Protein AF-A0A8S3GE05-F1 (afdb_monomer)

Secondary structure (DSSP, 8-state):
---TT----SHHHHHHHHHHHHHHHHH-TTTHHHHHHHHTTS---S--SSHHHHHHHHHHHHHHHHHTT-SS-HHHHHHHHHHHHHHHHHHHHHH-GGGHHHHHHHHH-TTS-GGGGTHHHHHHHHHHHTHHHHHHHTTTPPP--HHHHHHHHHH--TTTHHHHHHHHHHHHHHHHHHHTT--

Radius of gyration: 18.66 Å; Cα contacts (8 Å, |Δi|>4): 120; chains: 1; bounding box: 53×42×49 Å

Sequence (183 aa):
RDLDSYEVNNLEKLRSFISLARCLTTLLPFNALDVLKDVCRVDFDATFDSCSSIHLFITQLQERIKREKSALDETIIHRALVKLELDFLKDWLADNIDSYGEILTLINDSKNDLWFYSAKIFTVIDNTIDLTATLKENHGNLPSTDEYNKLNRSLDVPQTSTMKIEQLMVNRLHMHFLMSVQE

Structure (mmCIF, N/CA/C/O backbone):
data_AF-A0A8S3GE05-F1
#
_entry.id   AF-A0A8S3GE05-F1
#
loop_
_atom_site.group_PDB
_atom_site.id
_atom_site.type_symbol
_atom_site.label_atom_id
_atom_site.label_alt_id
_atom_site.label_comp_id
_atom_site.label_asym_id
_atom_site.label_entity_id
_atom_site.label_seq_id
_atom_site.pdbx_PDB_ins_code
_atom_site.Cartn_x
_atom_site.Cartn_y
_atom_site.Cartn_z
_atom_site.occupancy
_atom_site.B_iso_or_equiv
_atom_site.auth_seq_id
_atom_site.auth_comp_id
_atom_site.auth_asym_id
_atom_site.auth_atom_id
_atom_site.pdbx_PDB_model_num
ATOM 1 N N . ARG A 1 1 ? -17.011 -19.372 16.702 1.00 41.06 1 ARG A N 1
ATOM 2 C CA . ARG A 1 1 ? -17.499 -18.665 15.489 1.00 41.06 1 ARG A CA 1
ATOM 3 C C . ARG A 1 1 ? -16.248 -18.239 14.772 1.00 41.06 1 ARG A C 1
ATOM 5 O O . ARG A 1 1 ? -15.580 -17.310 15.229 1.00 41.06 1 ARG A O 1
ATOM 12 N N . ASP A 1 2 ? -15.921 -19.048 13.783 1.00 39.09 2 ASP A N 1
ATOM 13 C CA . ASP A 1 2 ? -14.562 -19.456 13.465 1.00 39.09 2 ASP A CA 1
ATOM 14 C C . ASP A 1 2 ? -14.059 -18.711 12.224 1.00 39.09 2 ASP A C 1
ATOM 16 O O . ASP A 1 2 ? -14.849 -18.117 11.492 1.00 39.09 2 ASP A O 1
ATOM 20 N N . LEU A 1 3 ? -12.736 -18.655 12.061 1.00 46.09 3 LEU A N 1
ATOM 21 C CA . LEU A 1 3 ? -12.012 -17.937 10.998 1.00 46.09 3 LEU A CA 1
ATOM 22 C C . LEU A 1 3 ? -12.078 -18.682 9.645 1.00 46.09 3 LEU A C 1
ATOM 24 O O . LEU A 1 3 ? -11.152 -18.589 8.844 1.00 46.09 3 LEU A O 1
ATOM 28 N N . ASP A 1 4 ? -13.154 -19.431 9.396 1.00 42.69 4 ASP A N 1
ATOM 29 C CA . ASP A 1 4 ? -13.253 -20.459 8.347 1.00 42.69 4 ASP A CA 1
ATOM 30 C C . ASP A 1 4 ? -13.230 -19.911 6.904 1.00 42.69 4 ASP A C 1
ATOM 32 O O . ASP A 1 4 ? -13.285 -20.688 5.956 1.00 42.69 4 ASP A O 1
ATOM 36 N N . SER A 1 5 ? -13.143 -18.590 6.713 1.00 49.94 5 SER A N 1
ATOM 37 C CA . SER A 1 5 ? -13.186 -17.921 5.406 1.00 49.94 5 SER A CA 1
ATOM 38 C C . SER A 1 5 ? -11.851 -17.341 4.921 1.00 49.94 5 SER A C 1
ATOM 40 O O . SER A 1 5 ? -11.831 -16.709 3.871 1.00 49.94 5 SER A O 1
ATOM 42 N N . TYR A 1 6 ? -10.733 -17.517 5.640 1.00 51.09 6 TYR A N 1
ATOM 43 C CA . TYR A 1 6 ? -9.453 -16.916 5.234 1.00 51.09 6 TYR A CA 1
ATOM 44 C C . TYR A 1 6 ? -8.565 -17.886 4.437 1.00 51.09 6 TYR A C 1
ATOM 46 O O . TYR A 1 6 ? -7.758 -18.622 5.011 1.00 51.09 6 TYR A O 1
ATOM 54 N N . GLU A 1 7 ? -8.678 -17.885 3.106 1.00 54.38 7 GLU A N 1
ATOM 55 C CA . GLU A 1 7 ? -7.810 -18.691 2.239 1.00 54.38 7 GLU A CA 1
ATOM 56 C C . GLU A 1 7 ? -6.454 -17.992 2.011 1.00 54.38 7 GLU A C 1
ATOM 58 O O . GLU A 1 7 ? -6.277 -17.153 1.126 1.00 54.38 7 GLU A O 1
ATOM 63 N N . VAL A 1 8 ? -5.459 -18.342 2.834 1.00 61.22 8 VAL A N 1
ATOM 64 C CA . VAL A 1 8 ? -4.056 -17.959 2.613 1.00 61.22 8 VAL A CA 1
ATOM 65 C C . VAL A 1 8 ? -3.497 -18.778 1.447 1.00 61.22 8 VAL A C 1
ATOM 67 O O . VAL A 1 8 ? -2.909 -19.840 1.654 1.00 61.22 8 VAL A O 1
ATOM 70 N N . ASN A 1 9 ? -3.667 -18.305 0.216 1.00 66.12 9 ASN A N 1
ATOM 71 C CA . ASN A 1 9 ? -3.184 -19.034 -0.961 1.00 66.12 9 ASN A CA 1
ATOM 72 C C . ASN A 1 9 ? -1.760 -18.650 -1.413 1.00 66.12 9 ASN A C 1
ATOM 74 O O . ASN A 1 9 ? -1.207 -19.318 -2.285 1.00 66.12 9 ASN A O 1
ATOM 78 N N . ASN A 1 10 ? -1.128 -17.639 -0.794 1.00 67.56 10 ASN A N 1
ATOM 79 C CA . ASN A 1 10 ? 0.296 -17.328 -0.977 1.00 67.56 10 ASN A CA 1
ATOM 80 C C . ASN A 1 10 ? 0.932 -16.647 0.268 1.00 67.56 10 ASN A C 1
ATOM 82 O O . ASN A 1 10 ? 0.241 -16.240 1.207 1.00 67.56 10 ASN A O 1
ATOM 86 N N . LEU A 1 11 ? 2.269 -16.537 0.286 1.00 75.12 11 LEU A N 1
ATOM 87 C CA . LEU A 1 11 ? 3.031 -15.958 1.408 1.00 75.12 11 LEU A CA 1
ATOM 88 C C . LEU A 1 11 ? 2.873 -14.436 1.556 1.00 75.12 11 LEU A C 1
ATOM 90 O O . LEU A 1 11 ? 3.005 -13.922 2.668 1.00 75.12 11 LEU A O 1
ATOM 94 N N . GLU A 1 12 ? 2.610 -13.711 0.473 1.00 71.19 12 GLU A N 1
ATOM 95 C CA . GLU A 1 12 ? 2.454 -12.252 0.511 1.00 71.19 12 GLU A CA 1
ATOM 96 C C . GLU A 1 12 ? 1.100 -11.859 1.121 1.00 71.19 12 GLU A C 1
ATOM 98 O O . GLU A 1 12 ? 1.064 -11.022 2.025 1.00 71.19 12 GLU A O 1
ATOM 103 N N . LYS A 1 13 ? 0.033 -12.600 0.807 1.00 72.75 13 LYS A N 1
ATOM 104 C CA . LYS A 1 13 ? -1.274 -12.510 1.471 1.00 72.75 13 LYS A CA 1
ATOM 105 C C . LYS A 1 13 ? -1.213 -12.880 2.944 1.00 72.75 13 LYS A C 1
ATOM 107 O O . LYS A 1 13 ? -1.794 -12.201 3.788 1.00 72.75 13 LYS A O 1
ATOM 112 N N . LEU A 1 14 ? -0.455 -13.924 3.299 1.00 79.31 14 LEU A N 1
ATOM 113 C CA . LEU A 1 14 ? -0.209 -14.241 4.710 1.00 79.31 14 LEU A CA 1
ATOM 114 C C . LEU A 1 14 ? 0.441 -13.057 5.430 1.00 79.31 14 LEU A C 1
ATOM 116 O O . LEU A 1 14 ? 0.105 -12.733 6.570 1.00 79.31 14 LEU A O 1
ATOM 120 N N . ARG A 1 15 ? 1.397 -12.407 4.769 1.00 82.31 15 ARG A N 1
ATOM 121 C CA . ARG A 1 15 ? 2.115 -11.272 5.330 1.00 82.31 15 ARG A CA 1
ATOM 122 C C . ARG A 1 15 ? 1.201 -10.056 5.486 1.00 82.31 15 ARG A C 1
ATOM 124 O O . ARG A 1 15 ? 1.238 -9.439 6.552 1.00 82.31 15 ARG A O 1
ATOM 131 N N . SER A 1 16 ? 0.393 -9.719 4.481 1.00 80.81 16 SER A N 1
ATOM 132 C CA . SER A 1 16 ? -0.552 -8.597 4.547 1.00 80.81 16 SER A CA 1
ATOM 133 C C . SER A 1 16 ? -1.628 -8.835 5.620 1.00 80.81 16 SER A C 1
ATOM 135 O O . SER A 1 16 ? -1.911 -7.936 6.418 1.00 80.81 16 SER A O 1
ATOM 137 N N . PHE A 1 17 ? -2.094 -10.079 5.787 1.00 84.44 17 PHE A N 1
ATOM 138 C CA . PHE A 1 17 ? -2.947 -10.483 6.910 1.00 84.44 17 PHE A CA 1
ATOM 139 C C . PHE A 1 17 ? -2.303 -10.268 8.279 1.00 84.44 17 PHE A C 1
ATOM 141 O O . PHE A 1 17 ? -2.901 -9.684 9.185 1.00 84.44 17 PHE A O 1
ATOM 148 N N . ILE A 1 18 ? -1.065 -10.741 8.452 1.00 87.56 18 ILE A N 1
ATOM 149 C CA . ILE A 1 18 ? -0.331 -10.579 9.709 1.00 87.56 18 ILE A CA 1
ATOM 150 C C . ILE A 1 18 ? -0.131 -9.088 10.004 1.00 87.56 18 ILE A C 1
ATOM 152 O O . ILE A 1 18 ? -0.263 -8.676 11.158 1.00 87.56 18 ILE A O 1
ATOM 156 N N . SER A 1 19 ? 0.145 -8.267 8.986 1.00 89.62 19 SER A N 1
ATOM 157 C CA . SER A 1 19 ? 0.211 -6.809 9.129 1.00 89.62 19 SER A CA 1
ATOM 158 C C . SER A 1 19 ? -1.121 -6.222 9.611 1.00 89.62 19 SER A C 1
ATOM 160 O O . SER A 1 19 ? -1.105 -5.417 10.543 1.00 89.62 19 SER A O 1
ATOM 162 N N . LEU A 1 20 ? -2.266 -6.663 9.075 1.00 90.56 20 LEU A N 1
ATOM 163 C CA . LEU A 1 20 ? -3.597 -6.250 9.544 1.00 90.56 20 LEU A CA 1
ATOM 164 C C . LEU A 1 20 ? -3.830 -6.640 11.008 1.00 90.56 20 LEU A C 1
ATOM 166 O O . LEU A 1 20 ? -4.184 -5.790 11.825 1.00 90.56 20 LEU A O 1
ATOM 170 N N . ALA A 1 21 ? -3.581 -7.900 11.368 1.00 89.94 21 ALA A N 1
ATOM 171 C CA . ALA A 1 21 ? -3.750 -8.378 12.738 1.00 89.94 21 ALA A CA 1
ATOM 172 C C . ALA A 1 21 ? -2.851 -7.611 13.724 1.00 89.94 21 ALA A C 1
ATOM 174 O O . ALA A 1 21 ? -3.298 -7.199 14.796 1.00 89.94 21 ALA A O 1
ATOM 175 N N . ARG A 1 22 ? -1.590 -7.351 13.356 1.00 90.75 22 ARG A N 1
ATOM 176 C CA . ARG A 1 22 ? -0.663 -6.531 14.156 1.00 90.75 22 ARG A CA 1
ATOM 177 C C . ARG A 1 22 ? -1.119 -5.080 14.263 1.00 90.75 22 ARG A C 1
ATOM 179 O O . ARG A 1 22 ? -0.989 -4.486 15.330 1.00 90.75 22 ARG A O 1
ATOM 186 N N . CYS A 1 23 ? -1.657 -4.512 13.188 1.00 91.88 23 CYS A N 1
ATOM 187 C CA . CYS A 1 23 ? -2.212 -3.165 13.196 1.00 91.88 23 CYS A CA 1
ATOM 188 C C . CYS A 1 23 ? -3.384 -3.081 14.183 1.00 91.88 23 CYS A C 1
ATOM 190 O O . CYS A 1 23 ? -3.347 -2.288 15.119 1.00 91.88 23 CYS A O 1
ATOM 192 N N . LEU A 1 24 ? -4.361 -3.980 14.066 1.00 91.25 24 LEU A N 1
ATOM 193 C CA . LEU A 1 24 ? -5.536 -4.010 14.935 1.00 91.25 24 LEU A CA 1
ATOM 194 C C . LEU A 1 24 ? -5.189 -4.258 16.403 1.00 91.25 24 LEU A C 1
ATOM 196 O O . LEU A 1 24 ? -5.661 -3.533 17.270 1.00 91.25 24 LEU A O 1
ATOM 200 N N . THR A 1 25 ? -4.329 -5.233 16.696 1.00 90.81 25 THR A N 1
ATOM 201 C CA . THR A 1 25 ? -3.867 -5.501 18.072 1.00 90.81 25 THR A CA 1
ATOM 202 C C . THR A 1 25 ? -3.127 -4.317 18.687 1.00 90.81 25 THR A C 1
ATOM 204 O O . THR A 1 25 ? -3.230 -4.098 19.890 1.00 90.81 25 THR A O 1
ATOM 207 N N . THR A 1 26 ? -2.429 -3.523 17.871 1.00 89.94 26 THR A N 1
ATOM 208 C CA . THR A 1 26 ? -1.770 -2.294 18.327 1.00 89.94 26 THR A CA 1
ATOM 209 C C . THR A 1 26 ? -2.784 -1.183 18.580 1.00 89.94 26 THR A C 1
ATOM 211 O O . THR A 1 26 ? -2.733 -0.536 19.621 1.00 89.94 26 THR A O 1
ATOM 214 N N . LEU A 1 27 ? -3.700 -0.952 17.636 1.00 90.62 27 LEU A N 1
ATOM 215 C CA . LEU A 1 27 ? -4.605 0.197 17.663 1.00 90.62 27 LEU A CA 1
ATOM 216 C C . LEU A 1 27 ? -5.823 0.003 18.571 1.00 90.62 27 LEU A C 1
ATOM 218 O O . LEU A 1 27 ? -6.386 0.980 19.061 1.00 90.62 27 LEU A O 1
ATOM 222 N N . LEU A 1 28 ? -6.230 -1.244 18.788 1.00 89.06 28 LEU A N 1
ATOM 223 C CA . LEU A 1 28 ? -7.474 -1.636 19.442 1.00 89.06 28 LEU A CA 1
ATOM 224 C C . LEU A 1 28 ? -7.244 -2.840 20.379 1.00 89.06 28 LEU A C 1
ATOM 226 O O . LEU A 1 28 ? -7.870 -3.883 20.215 1.00 89.06 28 LEU A O 1
ATOM 230 N N . PRO A 1 29 ? -6.351 -2.750 21.380 1.00 84.19 29 PRO A N 1
ATOM 231 C CA . PRO A 1 29 ? -5.884 -3.920 22.136 1.00 84.19 29 PRO A CA 1
ATOM 232 C C . PRO A 1 29 ? -6.993 -4.696 22.868 1.00 84.19 29 PRO A C 1
ATOM 234 O O . PRO A 1 29 ? -6.842 -5.891 23.108 1.00 84.19 29 PRO A O 1
ATOM 237 N N . PHE A 1 30 ? -8.112 -4.047 23.207 1.00 86.50 30 PHE A N 1
ATOM 238 C CA . PHE A 1 30 ? -9.205 -4.656 23.976 1.00 86.50 30 PHE A CA 1
ATOM 239 C C . PHE A 1 30 ? -10.284 -5.333 23.117 1.00 86.50 30 PHE A C 1
ATOM 241 O O . PHE A 1 30 ? -11.009 -6.186 23.617 1.00 86.50 30 PHE A O 1
ATOM 248 N N . ASN A 1 31 ? -10.391 -4.973 21.838 1.00 85.44 31 ASN A N 1
ATOM 249 C CA . ASN A 1 31 ? -11.432 -5.428 20.905 1.00 85.44 31 ASN A CA 1
ATOM 250 C C . ASN A 1 31 ? -10.864 -5.843 19.532 1.00 85.44 31 ASN A C 1
ATOM 252 O O . ASN A 1 31 ? -11.624 -6.119 18.606 1.00 85.44 31 ASN A O 1
ATOM 256 N N . ALA A 1 32 ? -9.536 -5.945 19.395 1.00 87.94 32 ALA A N 1
ATOM 257 C CA . ALA A 1 32 ? -8.849 -6.264 18.143 1.00 87.94 32 ALA A CA 1
ATOM 258 C C . ALA A 1 32 ? -9.370 -7.538 17.479 1.00 87.94 32 ALA A C 1
ATOM 260 O O . ALA A 1 32 ? -9.530 -7.565 16.265 1.00 87.94 32 ALA A O 1
ATOM 261 N N . LEU A 1 33 ? -9.636 -8.588 18.262 1.00 86.25 33 LEU A N 1
ATOM 262 C CA . LEU A 1 33 ? -10.115 -9.861 17.728 1.00 86.25 33 LEU A CA 1
ATOM 263 C C . LEU A 1 33 ? -11.532 -9.748 17.154 1.00 86.25 33 LEU A C 1
ATOM 265 O O . LEU A 1 33 ? -11.817 -10.355 16.126 1.00 86.25 33 LEU A O 1
ATOM 269 N N . ASP A 1 34 ? -12.412 -8.991 17.804 1.00 86.69 34 ASP A N 1
ATOM 270 C CA . ASP A 1 34 ? -13.786 -8.809 17.333 1.00 86.69 34 ASP A CA 1
ATOM 271 C C . ASP A 1 34 ? -13.812 -7.929 16.083 1.00 86.69 34 ASP A C 1
ATOM 273 O O . ASP A 1 34 ? -14.456 -8.275 15.094 1.00 86.69 34 ASP A O 1
ATOM 277 N N . VAL A 1 35 ? -13.006 -6.863 16.069 1.00 86.50 35 VAL A N 1
ATOM 278 C CA . VAL A 1 35 ? -12.824 -6.023 14.880 1.00 86.50 35 VAL A CA 1
ATOM 279 C C . VAL A 1 35 ? -12.201 -6.814 13.734 1.00 86.50 35 VAL A C 1
ATOM 281 O O . VAL A 1 35 ? -12.690 -6.711 12.615 1.00 86.50 35 VAL A O 1
ATOM 284 N N . LEU A 1 36 ? -11.188 -7.645 13.995 1.00 86.62 36 LEU A N 1
ATOM 285 C CA . LEU A 1 36 ? -10.577 -8.511 12.984 1.00 86.62 36 LEU A CA 1
ATOM 286 C C . LEU A 1 36 ? -11.604 -9.490 12.409 1.00 86.62 36 LEU A C 1
ATOM 288 O O . LEU A 1 36 ? -11.731 -9.581 11.196 1.00 86.62 36 LEU A O 1
ATOM 292 N N . LYS A 1 37 ? -12.380 -10.178 13.256 1.00 82.81 37 LYS A N 1
ATOM 293 C CA . LYS A 1 37 ? -13.439 -11.093 12.800 1.00 82.81 37 LYS A CA 1
ATOM 294 C C . LYS A 1 37 ? -14.458 -10.390 11.922 1.00 82.81 37 LYS A C 1
ATOM 296 O O . LYS A 1 37 ? -14.886 -10.958 10.930 1.00 82.81 37 LYS A O 1
ATOM 301 N N . ASP A 1 38 ? -14.864 -9.184 12.289 1.00 80.81 38 ASP A N 1
ATOM 302 C CA . ASP A 1 38 ? -15.854 -8.446 11.517 1.00 80.81 38 ASP A CA 1
ATOM 303 C C . ASP A 1 38 ? -15.286 -7.898 10.207 1.00 80.81 38 ASP A C 1
ATOM 305 O O . ASP A 1 38 ? -15.977 -7.925 9.195 1.00 80.81 38 ASP A O 1
ATOM 309 N N . VAL A 1 39 ? -14.032 -7.442 10.210 1.00 79.12 39 VAL A N 1
ATOM 310 C CA . VAL A 1 39 ? -13.306 -7.064 8.991 1.00 79.12 39 VAL A CA 1
ATOM 311 C C . VAL A 1 39 ? -13.159 -8.267 8.055 1.00 79.12 39 VAL A C 1
ATOM 313 O O . VAL A 1 39 ? -13.334 -8.126 6.855 1.00 79.12 39 VAL A O 1
ATOM 316 N N . CYS A 1 40 ? -12.919 -9.461 8.598 1.00 73.69 40 CYS A N 1
ATOM 317 C CA . CYS A 1 40 ? -12.836 -10.700 7.825 1.00 73.69 40 CYS A CA 1
ATOM 318 C C . CYS A 1 40 ? -14.204 -11.302 7.443 1.00 73.69 40 CYS A C 1
ATOM 320 O O . CYS A 1 40 ? -14.241 -12.265 6.683 1.00 73.69 40 CYS A O 1
ATOM 322 N N . ARG A 1 41 ? -15.322 -10.787 7.982 1.00 67.25 41 ARG A N 1
ATOM 323 C CA . ARG A 1 41 ? -16.692 -11.272 7.708 1.00 67.25 41 ARG A CA 1
ATOM 324 C C . ARG A 1 41 ? -17.355 -10.592 6.522 1.00 67.25 41 ARG A C 1
ATOM 326 O O . ARG A 1 41 ? -18.245 -11.189 5.928 1.00 67.25 41 ARG A O 1
ATOM 333 N N . VAL A 1 42 ? -16.997 -9.341 6.253 1.00 54.00 42 VAL A N 1
ATOM 334 C CA . VAL A 1 42 ? -17.519 -8.583 5.116 1.00 54.00 42 VAL A CA 1
ATOM 335 C C . VAL A 1 42 ? -16.499 -8.732 4.008 1.00 54.00 42 VAL A C 1
ATOM 337 O O . VAL A 1 42 ? -15.546 -7.965 3.974 1.00 54.00 42 VAL A O 1
ATOM 340 N N . ASP A 1 43 ? -16.660 -9.767 3.187 1.00 47.03 43 ASP A N 1
ATOM 341 C CA . ASP A 1 43 ? -15.979 -9.882 1.897 1.00 47.03 43 ASP A CA 1
ATOM 342 C C . ASP A 1 43 ? -14.477 -9.563 1.955 1.00 47.03 43 ASP A C 1
ATOM 344 O O . ASP A 1 43 ? -13.942 -8.887 1.078 1.00 47.03 43 ASP A O 1
ATOM 348 N N . PHE A 1 44 ? -13.766 -10.057 2.981 1.00 56.03 44 PHE A N 1
ATOM 349 C CA . PHE A 1 44 ? -12.318 -10.218 2.859 1.00 56.03 44 PHE A CA 1
ATOM 350 C C . PHE A 1 44 ? -12.091 -11.400 1.914 1.00 56.03 44 PHE A C 1
ATOM 352 O O . PHE A 1 44 ? -11.625 -12.466 2.306 1.00 56.03 44 PHE A O 1
ATOM 359 N N . ASP A 1 45 ? -12.479 -11.214 0.658 1.00 49.22 45 ASP A N 1
ATOM 360 C CA . ASP A 1 45 ? -11.778 -11.848 -0.427 1.00 49.22 45 ASP A CA 1
ATOM 361 C C . ASP A 1 45 ? -10.387 -11.229 -0.375 1.00 49.22 45 ASP A C 1
ATOM 363 O O . ASP A 1 45 ? -10.211 -10.011 -0.429 1.00 49.22 45 ASP A O 1
ATOM 367 N N . ALA A 1 46 ? -9.372 -12.065 -0.187 1.00 52.25 46 ALA A N 1
ATOM 368 C CA . ALA A 1 46 ? -7.970 -11.658 -0.166 1.00 52.25 46 ALA A CA 1
ATOM 369 C C . ALA A 1 46 ? -7.489 -11.174 -1.554 1.00 52.25 46 ALA A C 1
ATOM 371 O O . ALA A 1 46 ? -6.340 -11.394 -1.936 1.00 52.25 46 ALA A O 1
ATOM 372 N N . THR A 1 47 ? -8.387 -10.599 -2.346 1.00 60.12 47 THR A N 1
ATOM 373 C CA . THR A 1 47 ? -8.224 -10.116 -3.704 1.00 60.12 47 THR A CA 1
ATOM 374 C C . THR A 1 47 ? -8.862 -8.740 -3.758 1.00 60.12 47 THR A C 1
ATOM 376 O O . THR A 1 47 ? -10.068 -8.581 -3.915 1.00 60.12 47 THR A O 1
ATOM 379 N N . PHE A 1 48 ? -8.026 -7.728 -3.572 1.00 79.06 48 PHE A N 1
ATOM 380 C CA . PHE A 1 48 ? -8.396 -6.369 -3.916 1.00 79.06 48 PHE A CA 1
ATOM 381 C C . PHE A 1 48 ? -8.367 -6.238 -5.439 1.00 79.06 48 PHE A C 1
ATOM 383 O O . PHE A 1 48 ? -7.335 -6.492 -6.056 1.00 79.06 48 PHE A O 1
ATOM 390 N N . ASP A 1 49 ? -9.472 -5.817 -6.047 1.00 80.56 49 ASP A N 1
ATOM 391 C CA . ASP A 1 49 ? -9.554 -5.689 -7.509 1.00 80.56 49 ASP A CA 1
ATOM 392 C C . ASP A 1 49 ? -8.792 -4.464 -8.041 1.00 80.56 49 ASP A C 1
ATOM 394 O O . ASP A 1 49 ? -8.509 -4.363 -9.231 1.00 80.56 49 ASP A O 1
ATOM 398 N N . SER A 1 50 ? -8.475 -3.496 -7.173 1.00 86.19 50 SER A N 1
ATOM 399 C CA . SER A 1 50 ? -7.790 -2.253 -7.554 1.00 86.19 50 SER A CA 1
ATOM 400 C C . SER A 1 50 ? -7.101 -1.553 -6.381 1.00 86.19 50 SER A C 1
ATOM 402 O O . SER A 1 50 ? -7.488 -1.719 -5.219 1.00 86.19 50 SER A O 1
ATOM 404 N N . CYS A 1 51 ? -6.164 -0.650 -6.684 1.00 88.25 51 CYS A N 1
ATOM 405 C CA . CYS A 1 51 ? -5.561 0.255 -5.696 1.00 88.25 51 CYS A CA 1
ATOM 406 C C . CYS A 1 51 ? -6.613 1.062 -4.915 1.00 88.25 51 CYS A C 1
ATOM 408 O O . CYS A 1 51 ? -6.503 1.244 -3.703 1.00 88.25 51 CYS A O 1
ATOM 410 N N . SER A 1 52 ? -7.664 1.525 -5.598 1.00 86.00 52 SER A N 1
ATOM 411 C CA . SER A 1 52 ? -8.747 2.291 -4.977 1.00 86.00 52 SER A CA 1
ATOM 412 C C . SER A 1 52 ? -9.541 1.471 -3.961 1.00 86.00 52 SER A C 1
ATOM 414 O O . SER A 1 52 ? -9.963 2.017 -2.944 1.00 86.00 52 SER A O 1
ATOM 416 N N . SER A 1 53 ? -9.719 0.166 -4.199 1.00 86.69 53 SER A N 1
ATOM 417 C CA . SER A 1 53 ? -10.390 -0.720 -3.239 1.00 86.69 53 SER A CA 1
ATOM 418 C C . SER A 1 53 ? -9.586 -0.886 -1.942 1.00 86.69 53 SER A C 1
ATOM 420 O O . SER A 1 53 ? -10.166 -0.849 -0.858 1.00 86.69 53 SER A O 1
ATOM 422 N N . ILE A 1 54 ? -8.251 -0.937 -2.036 1.00 89.69 54 ILE A N 1
ATOM 423 C CA . ILE A 1 54 ? -7.347 -0.957 -0.875 1.00 89.69 54 ILE A CA 1
ATOM 424 C C . ILE A 1 54 ? -7.467 0.351 -0.089 1.00 89.69 54 ILE A C 1
ATOM 426 O O . ILE A 1 54 ? -7.658 0.336 1.126 1.00 89.69 54 ILE A O 1
ATOM 430 N N . HIS A 1 55 ? -7.408 1.490 -0.780 1.00 89.44 55 HIS A N 1
ATOM 431 C CA . HIS A 1 55 ? -7.519 2.798 -0.138 1.00 89.44 55 HIS A CA 1
ATOM 432 C C . HIS A 1 55 ? -8.868 2.984 0.583 1.00 89.44 55 HIS A C 1
ATOM 434 O O . HIS A 1 55 ? -8.934 3.460 1.723 1.00 89.44 55 HIS A O 1
ATOM 440 N N . LEU A 1 56 ? -9.962 2.549 -0.053 1.00 87.06 56 LEU A N 1
ATOM 441 C CA . LEU A 1 56 ? -11.299 2.574 0.537 1.00 87.06 56 LEU A CA 1
ATOM 442 C C . LEU A 1 56 ? -11.374 1.699 1.793 1.00 87.06 56 LEU A C 1
ATOM 444 O O . LEU A 1 56 ? -11.908 2.138 2.813 1.00 87.06 56 LEU A O 1
ATOM 448 N N . PHE A 1 57 ? -10.808 0.493 1.740 1.00 88.38 57 PHE A N 1
ATOM 449 C CA . PHE A 1 57 ? -10.730 -0.406 2.886 1.00 88.38 57 PHE A CA 1
ATOM 450 C C . PHE A 1 57 ? -10.010 0.244 4.078 1.00 88.38 57 PHE A C 1
ATOM 452 O O . PHE A 1 57 ? -10.521 0.231 5.200 1.00 88.38 57 PHE A O 1
ATOM 459 N N . ILE A 1 58 ? -8.858 0.875 3.841 1.00 91.06 58 ILE A N 1
ATOM 460 C CA . ILE A 1 58 ? -8.084 1.550 4.892 1.00 91.06 58 ILE A CA 1
ATOM 461 C C . ILE A 1 58 ? -8.849 2.742 5.474 1.00 91.06 58 ILE A C 1
ATOM 463 O O . ILE A 1 58 ? -8.877 2.919 6.694 1.00 91.06 58 ILE A O 1
ATOM 467 N N . THR A 1 59 ? -9.540 3.509 4.630 1.00 88.50 59 THR A N 1
ATOM 468 C CA . THR A 1 59 ? -10.398 4.622 5.064 1.00 88.50 59 THR A CA 1
ATOM 469 C C . THR A 1 59 ? -11.532 4.130 5.971 1.00 88.50 59 THR A C 1
ATOM 471 O O . THR A 1 59 ? -11.740 4.660 7.065 1.00 88.50 59 THR A O 1
ATOM 474 N N . GLN A 1 60 ? -12.228 3.060 5.577 1.00 88.12 60 GLN A N 1
ATOM 475 C CA . GLN A 1 60 ? -13.287 2.450 6.389 1.00 88.12 60 GLN A CA 1
ATOM 476 C C . GLN A 1 60 ? -12.744 1.905 7.718 1.00 88.12 60 GLN A C 1
ATOM 478 O O . GLN A 1 60 ? -13.377 2.057 8.770 1.00 88.12 60 GLN A O 1
ATOM 483 N N . LEU A 1 61 ? -11.549 1.309 7.695 1.00 89.44 61 LEU A N 1
ATOM 484 C CA . LEU A 1 61 ? -10.865 0.835 8.892 1.00 89.44 61 LEU A CA 1
ATOM 485 C C . LEU A 1 61 ? -10.535 1.993 9.843 1.00 89.44 61 LEU A C 1
ATOM 487 O O . LEU A 1 61 ? -10.770 1.881 11.049 1.00 89.44 61 LEU A O 1
ATOM 491 N N . GLN A 1 62 ? -10.066 3.126 9.313 1.00 90.00 62 GLN A N 1
ATOM 492 C CA . GLN A 1 62 ? -9.802 4.339 10.088 1.00 90.00 62 GLN A CA 1
ATOM 493 C C . GLN A 1 62 ? -11.061 4.850 10.792 1.00 90.00 62 GLN A C 1
ATOM 495 O O . GLN A 1 62 ? -11.035 5.124 11.994 1.00 90.00 62 GLN A O 1
ATOM 500 N N . GLU A 1 63 ? -12.176 4.965 10.068 1.00 88.06 63 GLU A N 1
ATOM 501 C CA . GLU A 1 63 ? -13.455 5.392 10.642 1.00 88.06 63 GLU A CA 1
ATOM 502 C C . GLU A 1 63 ? -13.937 4.452 11.745 1.00 88.06 63 GLU A C 1
ATOM 504 O O . GLU A 1 63 ? -14.528 4.889 12.737 1.00 88.06 63 GLU A O 1
ATOM 509 N N . ARG A 1 64 ? -13.696 3.150 11.583 1.00 87.00 64 ARG A N 1
ATOM 510 C CA . ARG A 1 64 ? -14.044 2.154 12.591 1.00 87.00 64 ARG A CA 1
ATOM 511 C C . ARG A 1 64 ? -13.181 2.299 13.841 1.00 87.00 64 ARG A C 1
ATOM 513 O O . ARG A 1 64 ? -13.730 2.374 14.933 1.00 87.00 64 ARG A O 1
ATOM 520 N N . ILE A 1 65 ? -11.862 2.428 13.696 1.00 87.88 65 ILE A N 1
ATOM 521 C CA . ILE A 1 65 ? -10.941 2.658 14.823 1.00 87.88 65 ILE A CA 1
ATOM 522 C C . ILE A 1 65 ? -11.321 3.929 15.597 1.00 87.88 65 ILE A C 1
ATOM 524 O O . ILE A 1 65 ? -11.313 3.928 16.830 1.00 87.88 65 ILE A O 1
ATOM 528 N N . LYS A 1 66 ? -11.716 4.995 14.888 1.00 86.25 66 LYS A N 1
ATOM 529 C CA . LYS A 1 66 ? -12.224 6.230 15.505 1.00 86.25 66 LYS A CA 1
ATOM 530 C C . LYS A 1 66 ? -13.512 5.992 16.303 1.00 86.25 66 LYS A C 1
ATOM 532 O O . LYS A 1 66 ? -13.632 6.483 17.423 1.00 86.25 66 LYS A O 1
ATOM 537 N N . ARG A 1 67 ? -14.461 5.213 15.767 1.00 86.06 67 ARG A N 1
ATOM 538 C CA . ARG A 1 67 ? -15.720 4.854 16.456 1.00 86.06 67 ARG A CA 1
ATOM 539 C C . ARG A 1 67 ? -15.497 4.022 17.718 1.00 86.06 67 ARG A C 1
ATOM 541 O O . ARG A 1 67 ? -16.169 4.259 18.718 1.00 86.06 67 ARG A O 1
ATOM 548 N N . GLU A 1 68 ? -14.528 3.114 17.689 1.00 83.50 68 GLU A N 1
ATOM 549 C CA . GLU A 1 68 ? -14.129 2.288 18.837 1.00 83.50 68 GLU A CA 1
ATOM 550 C C . GLU A 1 68 ? -13.363 3.078 19.919 1.00 83.50 68 GLU A C 1
ATOM 552 O O . GLU A 1 68 ? -12.992 2.511 20.944 1.00 83.50 68 GLU A O 1
ATOM 557 N N . LYS A 1 69 ? -13.146 4.392 19.721 1.00 77.88 69 LYS A N 1
ATOM 558 C CA . LYS A 1 69 ? -12.461 5.298 20.659 1.00 77.88 69 LYS A CA 1
ATOM 559 C C . LYS A 1 69 ? -11.101 4.758 21.102 1.00 77.88 69 LYS A C 1
ATOM 561 O O . LYS A 1 69 ? -10.829 4.655 22.299 1.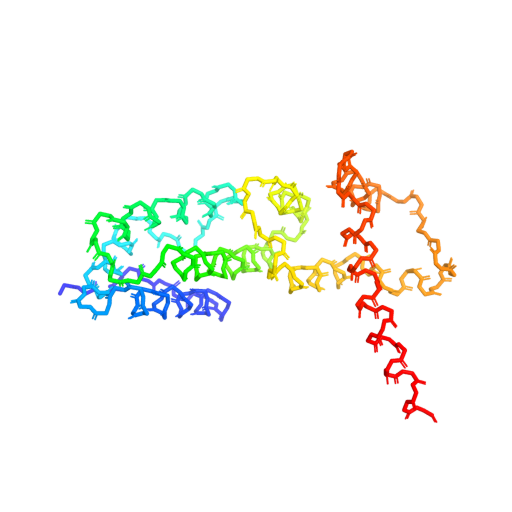00 77.88 69 LYS A O 1
ATOM 566 N N . SER A 1 70 ? -10.249 4.412 20.133 1.00 75.38 70 SER A N 1
ATOM 567 C CA . SER A 1 70 ? -8.856 4.061 20.424 1.00 75.38 70 SER A CA 1
ATOM 568 C C . SER A 1 70 ? -8.226 5.097 21.364 1.00 75.38 70 SER A C 1
ATOM 570 O O . SER A 1 70 ? -8.382 6.300 21.171 1.00 75.38 70 SER A O 1
ATOM 572 N N . ALA A 1 71 ? -7.519 4.622 22.392 1.00 77.31 71 ALA A N 1
ATOM 573 C CA . ALA A 1 71 ? -6.827 5.477 23.357 1.00 77.31 71 ALA A CA 1
ATOM 574 C C . ALA A 1 71 ? -5.523 6.082 22.797 1.00 77.31 71 ALA A C 1
ATOM 576 O O . ALA A 1 71 ? -4.820 6.797 23.510 1.00 77.31 71 ALA A O 1
ATOM 577 N N . LEU A 1 72 ? -5.167 5.746 21.555 1.00 82.19 72 LEU A N 1
ATOM 578 C CA . LEU A 1 72 ? -3.952 6.208 20.901 1.00 82.19 72 LEU A CA 1
ATOM 579 C C . LEU A 1 72 ? -4.153 7.549 20.201 1.00 82.19 72 LEU A C 1
ATOM 581 O O . LEU A 1 72 ? -5.240 7.886 19.741 1.00 82.19 72 LEU A O 1
ATOM 585 N N . ASP A 1 73 ? -3.048 8.276 20.076 1.00 86.69 73 ASP A N 1
ATOM 586 C CA . ASP A 1 73 ? -2.973 9.523 19.324 1.00 86.69 73 ASP A CA 1
ATOM 587 C C . ASP A 1 73 ? -3.331 9.321 17.840 1.00 86.69 73 ASP A C 1
ATOM 589 O O . ASP A 1 73 ? -2.942 8.322 17.220 1.00 86.69 73 ASP A O 1
ATOM 593 N N . GLU A 1 74 ? -4.027 10.297 17.248 1.00 86.25 74 GLU A N 1
ATOM 594 C CA . GLU A 1 74 ? -4.452 10.244 15.843 1.00 86.25 74 GLU A CA 1
ATOM 595 C C . GLU A 1 74 ? -3.272 10.078 14.876 1.00 86.25 74 GLU A C 1
ATOM 597 O O . GLU A 1 74 ? -3.399 9.387 13.866 1.00 86.25 74 GLU A O 1
ATOM 602 N N . THR A 1 75 ? -2.098 10.621 15.207 1.00 86.56 75 THR A N 1
ATOM 603 C CA . THR A 1 75 ? -0.873 10.474 14.408 1.00 86.56 75 THR A CA 1
ATOM 604 C C . THR A 1 75 ? -0.367 9.034 14.414 1.00 86.56 75 THR A C 1
ATOM 606 O O . THR A 1 75 ? 0.138 8.544 13.402 1.00 86.56 75 THR A O 1
ATOM 609 N N . ILE A 1 76 ? -0.482 8.336 15.549 1.00 88.19 76 ILE A N 1
ATOM 610 C CA . ILE A 1 76 ? -0.071 6.929 15.676 1.00 88.19 76 ILE A CA 1
ATOM 611 C C . ILE A 1 76 ? -1.013 6.047 14.858 1.00 88.19 76 ILE A C 1
ATOM 613 O O . ILE A 1 76 ? -0.544 5.187 14.110 1.00 88.19 76 ILE A O 1
ATOM 617 N N . ILE A 1 77 ? -2.321 6.299 14.962 1.00 89.50 77 ILE A N 1
ATOM 618 C CA . ILE A 1 77 ? -3.350 5.614 14.172 1.00 89.50 77 ILE A CA 1
ATOM 619 C C . ILE A 1 77 ? -3.088 5.828 12.678 1.00 89.50 77 ILE A C 1
ATOM 621 O O . ILE A 1 77 ? -2.996 4.856 11.932 1.00 89.50 77 ILE A O 1
ATOM 625 N N . HIS A 1 78 ? -2.891 7.081 12.257 1.00 88.88 78 HIS A N 1
ATOM 626 C CA . HIS A 1 78 ? -2.602 7.440 10.868 1.00 88.88 78 HIS A CA 1
ATOM 627 C C . HIS A 1 78 ? -1.373 6.701 10.332 1.00 88.88 78 HIS A C 1
ATOM 629 O O . HIS A 1 78 ? -1.469 5.969 9.354 1.00 88.88 78 HIS A O 1
ATOM 635 N N . ARG A 1 79 ? -0.228 6.778 11.022 1.00 87.69 79 ARG A N 1
ATOM 636 C CA . ARG A 1 79 ? 1.010 6.100 10.589 1.00 87.69 79 ARG A CA 1
ATOM 637 C C . ARG A 1 79 ? 0.862 4.583 10.489 1.00 87.69 79 ARG A C 1
ATOM 639 O O . ARG A 1 79 ? 1.412 3.974 9.572 1.00 87.69 79 ARG A O 1
ATOM 646 N N . ALA A 1 80 ? 0.156 3.965 11.435 1.00 90.75 80 ALA A N 1
ATOM 647 C CA . ALA A 1 80 ? -0.087 2.526 11.413 1.00 90.75 80 ALA A CA 1
ATOM 648 C C . ALA A 1 80 ? -0.938 2.114 10.203 1.00 90.75 80 ALA A C 1
ATOM 650 O O . ALA A 1 80 ? -0.637 1.105 9.564 1.00 90.75 80 ALA A O 1
ATOM 651 N N . LEU A 1 81 ? -1.948 2.916 9.859 1.00 91.81 81 LEU A N 1
ATOM 652 C CA . LEU A 1 81 ? -2.820 2.679 8.712 1.00 91.81 81 LEU A CA 1
ATOM 653 C C . LEU A 1 81 ? -2.120 2.931 7.375 1.00 91.81 81 LEU A C 1
ATOM 655 O O . LEU A 1 81 ? -2.204 2.073 6.506 1.00 91.81 81 LEU A O 1
ATOM 659 N N . VAL A 1 82 ? -1.336 4.005 7.240 1.00 89.50 82 VAL A N 1
ATOM 660 C CA . VAL A 1 82 ? -0.514 4.259 6.039 1.00 89.50 82 VAL A CA 1
ATOM 661 C C . VAL A 1 82 ? 0.456 3.097 5.793 1.00 89.50 82 VAL A C 1
ATOM 663 O O . VAL A 1 82 ? 0.623 2.627 4.668 1.00 89.50 82 VAL A O 1
ATOM 666 N N . LYS A 1 83 ? 1.092 2.579 6.852 1.00 89.12 83 LYS A N 1
ATOM 667 C CA . LYS A 1 83 ? 1.985 1.419 6.736 1.00 89.12 83 LYS A CA 1
ATOM 668 C C . LYS A 1 83 ? 1.237 0.158 6.292 1.00 89.12 83 LYS A C 1
ATOM 670 O O . LYS A 1 83 ? 1.773 -0.606 5.493 1.00 89.12 83 LYS A O 1
ATOM 675 N N . LEU A 1 84 ? 0.037 -0.061 6.827 1.00 91.50 84 LEU A N 1
ATOM 676 C CA . LEU A 1 84 ? -0.812 -1.189 6.459 1.00 91.50 84 LEU A CA 1
ATOM 677 C C . LEU A 1 84 ? -1.255 -1.097 4.992 1.00 91.50 84 LEU A C 1
ATOM 679 O O . LEU A 1 84 ? -1.149 -2.080 4.266 1.00 91.50 84 LEU A O 1
ATOM 683 N N . GLU A 1 85 ? -1.681 0.087 4.550 1.00 91.69 85 GLU A N 1
ATOM 684 C CA . GLU A 1 85 ? -2.067 0.361 3.164 1.00 91.69 85 GLU A CA 1
ATOM 685 C C . GLU A 1 85 ? -0.942 0.018 2.190 1.00 91.69 85 GLU A C 1
ATOM 687 O O . GLU A 1 85 ? -1.153 -0.679 1.203 1.00 91.69 85 GLU A O 1
ATOM 692 N N . LEU A 1 86 ? 0.285 0.429 2.505 1.00 88.50 86 LEU A N 1
ATOM 693 C CA . LEU A 1 86 ? 1.444 0.160 1.657 1.00 88.50 86 LEU A CA 1
ATOM 694 C C . LEU A 1 86 ? 1.847 -1.316 1.628 1.00 88.50 86 LEU A C 1
ATOM 696 O O . LEU A 1 86 ? 2.350 -1.775 0.605 1.00 88.50 86 LEU A O 1
ATOM 700 N N . ASP A 1 87 ? 1.621 -2.072 2.706 1.00 87.25 87 ASP A N 1
ATOM 701 C CA . ASP A 1 87 ? 1.804 -3.526 2.677 1.00 87.25 87 ASP A CA 1
ATOM 702 C C . ASP A 1 87 ? 0.780 -4.193 1.738 1.00 87.25 87 ASP A C 1
ATOM 704 O O . ASP A 1 87 ? 1.176 -5.063 0.964 1.00 87.25 87 ASP A O 1
ATOM 708 N N . PHE A 1 88 ? -0.484 -3.749 1.739 1.00 88.88 88 PHE A N 1
ATOM 709 C CA . PHE A 1 88 ? -1.508 -4.242 0.806 1.00 88.88 88 PHE A CA 1
ATOM 710 C C . PHE A 1 88 ? -1.244 -3.831 -0.644 1.00 88.88 88 PHE A C 1
ATOM 712 O O . PHE A 1 88 ? -1.357 -4.658 -1.541 1.00 88.88 88 PHE A O 1
ATOM 719 N N . LEU A 1 89 ? -0.837 -2.584 -0.892 1.00 89.00 89 LEU A N 1
ATOM 720 C CA . LEU A 1 89 ? -0.478 -2.123 -2.237 1.00 89.00 89 LEU A CA 1
ATOM 721 C C . LEU A 1 89 ? 0.724 -2.894 -2.792 1.00 89.00 89 LEU A C 1
ATOM 723 O O . LEU A 1 89 ? 0.755 -3.215 -3.975 1.00 89.00 89 LEU A O 1
ATOM 727 N N . LYS A 1 90 ? 1.712 -3.217 -1.946 1.00 85.56 90 LYS A N 1
ATOM 728 C CA . LYS A 1 90 ? 2.880 -4.013 -2.349 1.00 85.56 90 LYS A CA 1
ATOM 729 C C . LYS A 1 90 ? 2.506 -5.461 -2.682 1.00 85.56 90 LYS A C 1
ATOM 731 O O . LYS A 1 90 ? 3.105 -6.028 -3.588 1.00 85.56 90 LYS A O 1
ATOM 736 N N . ASP A 1 91 ? 1.579 -6.048 -1.928 1.00 84.88 91 ASP A N 1
ATOM 737 C CA . ASP A 1 91 ? 1.016 -7.383 -2.182 1.00 84.88 91 ASP A CA 1
ATOM 738 C C . ASP A 1 91 ? 0.254 -7.390 -3.517 1.00 84.88 91 ASP A C 1
ATOM 740 O O . ASP A 1 91 ? 0.608 -8.122 -4.433 1.00 84.88 91 ASP A O 1
ATOM 744 N N . TRP A 1 92 ? -0.678 -6.449 -3.696 1.00 86.69 92 TRP A N 1
ATOM 745 C CA . TRP A 1 92 ? -1.444 -6.289 -4.936 1.00 86.69 92 TRP A CA 1
ATOM 746 C C . TRP A 1 92 ? -0.564 -6.061 -6.170 1.00 86.69 92 TRP A C 1
ATOM 748 O O . TRP A 1 92 ? -0.824 -6.630 -7.230 1.00 86.69 92 TRP A O 1
ATOM 758 N N . LEU A 1 93 ? 0.503 -5.264 -6.037 1.00 86.06 93 LEU A N 1
ATOM 759 C CA . LEU A 1 93 ? 1.440 -4.994 -7.126 1.00 86.06 93 LEU A CA 1
ATOM 760 C C . LEU A 1 93 ? 2.150 -6.257 -7.625 1.00 86.06 93 LEU A C 1
ATOM 762 O O . LEU A 1 93 ? 2.479 -6.326 -8.805 1.00 86.06 93 LEU A O 1
ATOM 766 N N . ALA A 1 94 ? 2.398 -7.238 -6.752 1.00 82.94 94 ALA A N 1
ATOM 767 C CA . ALA A 1 94 ? 3.090 -8.466 -7.134 1.00 82.94 94 ALA A CA 1
ATOM 768 C C . ALA A 1 94 ? 2.309 -9.257 -8.199 1.00 82.94 94 ALA A C 1
ATOM 770 O O . ALA A 1 94 ? 2.924 -9.826 -9.098 1.00 82.94 94 ALA A O 1
ATOM 771 N N . ASP A 1 95 ? 0.976 -9.219 -8.131 1.00 82.88 95 ASP A N 1
ATOM 772 C CA . ASP A 1 95 ? 0.078 -9.885 -9.081 1.00 82.88 95 ASP A CA 1
ATOM 773 C C . ASP A 1 95 ? -0.384 -8.956 -10.227 1.00 82.88 95 ASP A C 1
ATOM 775 O O . ASP A 1 95 ? -0.857 -9.431 -11.257 1.00 82.88 95 ASP A O 1
ATOM 779 N N . ASN A 1 96 ? -0.233 -7.632 -10.079 1.00 86.31 96 ASN A N 1
ATOM 780 C CA . ASN A 1 96 ? -0.734 -6.608 -11.013 1.00 86.31 96 ASN A CA 1
ATOM 781 C C . ASN A 1 96 ? 0.383 -5.674 -11.494 1.00 86.31 96 ASN A C 1
ATOM 783 O O . ASN A 1 96 ? 0.226 -4.449 -11.538 1.00 86.31 96 ASN A O 1
ATOM 787 N N . ILE A 1 97 ? 1.543 -6.247 -11.818 1.00 83.19 97 ILE A N 1
ATOM 788 C CA . ILE A 1 97 ? 2.768 -5.470 -11.999 1.00 83.19 97 ILE A CA 1
ATOM 789 C C . ILE A 1 97 ? 2.665 -4.423 -13.116 1.00 83.19 97 ILE A C 1
ATOM 791 O O . ILE A 1 97 ? 3.132 -3.300 -12.942 1.00 83.19 97 ILE A O 1
ATOM 795 N N . ASP A 1 98 ? 1.950 -4.724 -14.201 1.00 83.56 98 ASP A N 1
ATOM 796 C CA . ASP A 1 98 ? 1.731 -3.816 -15.340 1.00 83.56 98 ASP A CA 1
ATOM 797 C C . ASP A 1 98 ? 0.908 -2.562 -14.970 1.00 83.56 98 ASP A C 1
ATOM 799 O O . ASP A 1 98 ? 0.966 -1.513 -15.636 1.00 83.56 98 ASP A O 1
ATOM 803 N N . SER A 1 99 ? 0.182 -2.639 -13.853 1.00 84.19 99 SER A N 1
ATOM 804 C CA . SER A 1 99 ? -0.662 -1.580 -13.301 1.00 84.19 99 SER A CA 1
ATOM 805 C C . SER A 1 99 ? 0.056 -0.713 -12.262 1.00 84.19 99 SER A C 1
ATOM 807 O O . SER A 1 99 ? -0.584 0.100 -11.595 1.00 84.19 99 SER A O 1
ATOM 809 N N . TYR A 1 100 ? 1.392 -0.780 -12.163 1.00 82.44 100 TYR A N 1
ATOM 810 C CA . TYR A 1 100 ? 2.181 0.049 -11.235 1.00 82.44 100 TYR A CA 1
ATOM 811 C C . TYR A 1 100 ? 1.887 1.559 -11.323 1.00 82.44 100 TYR A C 1
ATOM 813 O O . TYR A 1 100 ? 2.032 2.283 -10.337 1.00 82.44 100 TYR A O 1
ATOM 821 N N . GLY A 1 101 ? 1.449 2.045 -12.491 1.00 78.31 101 GLY A N 1
ATOM 822 C CA . GLY A 1 101 ? 1.051 3.440 -12.696 1.00 78.31 101 GLY A CA 1
ATOM 823 C C . GLY A 1 101 ? -0.103 3.891 -11.793 1.00 78.31 101 GLY A C 1
ATOM 824 O O . GLY A 1 101 ? -0.098 5.035 -11.349 1.00 78.31 101 GLY A O 1
ATOM 825 N N . GLU A 1 102 ? -1.042 3.000 -11.465 1.00 83.31 102 GLU A N 1
ATOM 826 C CA . GLU A 1 102 ? -2.162 3.304 -10.562 1.00 83.31 102 GLU A CA 1
ATOM 827 C C . GLU A 1 102 ? -1.676 3.566 -9.135 1.00 83.31 102 GLU A C 1
ATOM 829 O O . GLU A 1 102 ? -2.103 4.524 -8.488 1.00 83.31 102 GLU A O 1
ATOM 834 N N . ILE A 1 103 ? -0.715 2.764 -8.671 1.00 84.44 103 ILE A N 1
ATOM 835 C CA . ILE A 1 103 ? -0.088 2.944 -7.361 1.00 84.44 103 ILE A CA 1
ATOM 836 C C . ILE A 1 103 ? 0.673 4.265 -7.314 1.00 84.44 103 ILE A C 1
ATOM 838 O O . ILE A 1 103 ? 0.589 4.987 -6.323 1.00 84.44 103 ILE A O 1
ATOM 842 N N . LEU A 1 104 ? 1.394 4.612 -8.384 1.00 79.06 104 LEU A N 1
ATOM 843 C CA . LEU A 1 104 ? 2.098 5.890 -8.464 1.00 79.06 104 LEU A CA 1
ATOM 844 C C . LEU A 1 104 ? 1.130 7.072 -8.390 1.00 79.06 104 LEU A C 1
ATOM 846 O O . LEU A 1 104 ? 1.397 8.020 -7.656 1.00 79.06 104 LEU A O 1
ATOM 850 N N . THR A 1 105 ? -0.007 7.003 -9.088 1.00 80.00 105 THR A N 1
ATOM 851 C CA . THR A 1 105 ? -1.058 8.023 -8.988 1.00 80.00 105 THR A CA 1
ATOM 852 C C . THR A 1 105 ? -1.593 8.136 -7.561 1.00 80.00 105 THR A C 1
ATOM 854 O O . THR A 1 105 ? -1.703 9.247 -7.049 1.00 80.00 105 THR A O 1
ATOM 857 N N . LEU A 1 106 ? -1.861 7.010 -6.893 1.00 82.50 106 LEU A N 1
ATOM 858 C CA . LEU A 1 106 ? -2.360 6.998 -5.515 1.00 82.50 106 LEU A CA 1
ATOM 859 C C . LEU A 1 106 ? -1.3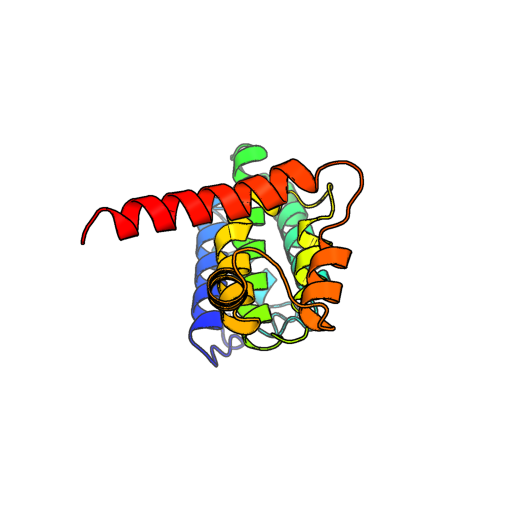38 7.570 -4.517 1.00 82.50 106 LEU A C 1
ATOM 861 O O . LEU A 1 106 ? -1.709 8.344 -3.636 1.00 82.50 106 LEU A O 1
ATOM 865 N N . ILE A 1 107 ? -0.057 7.217 -4.670 1.00 78.75 107 ILE A N 1
ATOM 866 C CA . ILE A 1 107 ? 1.054 7.715 -3.844 1.00 78.75 107 ILE A CA 1
ATOM 867 C C . ILE A 1 107 ? 1.262 9.222 -4.027 1.00 78.75 107 ILE A C 1
ATOM 869 O O . ILE A 1 107 ? 1.659 9.914 -3.086 1.00 78.75 107 ILE A O 1
ATOM 873 N N . ASN A 1 108 ? 1.041 9.724 -5.242 1.00 73.62 108 ASN A N 1
ATOM 874 C CA . ASN A 1 108 ? 1.264 11.125 -5.582 1.00 73.62 108 ASN A CA 1
ATOM 875 C C . ASN A 1 108 ? 0.069 12.028 -5.233 1.00 73.62 108 ASN A C 1
ATOM 877 O O . ASN A 1 108 ? 0.202 13.253 -5.246 1.00 73.62 108 ASN A O 1
ATOM 881 N N . ASP A 1 109 ? -1.082 11.450 -4.883 1.00 75.06 109 ASP A N 1
ATOM 882 C CA . ASP A 1 109 ? -2.198 12.208 -4.329 1.00 75.06 109 ASP A CA 1
ATOM 883 C C . ASP A 1 109 ? -1.793 12.801 -2.969 1.00 75.06 109 ASP A C 1
ATOM 885 O O . ASP A 1 109 ? -1.457 12.096 -2.011 1.00 75.06 109 ASP A O 1
ATOM 889 N N . SER A 1 110 ? -1.828 14.132 -2.883 1.00 66.69 110 SER A N 1
ATOM 890 C CA . SER A 1 110 ? -1.441 14.890 -1.692 1.00 66.69 110 SER A CA 1
ATOM 891 C C . SER A 1 110 ? -2.304 14.585 -0.468 1.00 66.69 110 SER A C 1
ATOM 893 O O . SER A 1 110 ? -1.911 14.930 0.646 1.00 66.69 110 SER A O 1
ATOM 895 N N . LYS A 1 111 ? -3.454 13.931 -0.653 1.00 70.94 111 LYS A N 1
ATOM 896 C CA . LYS A 1 111 ? -4.365 13.546 0.426 1.00 70.94 111 LYS A CA 1
ATOM 897 C C . LYS A 1 111 ? -3.977 12.244 1.129 1.00 70.94 111 LYS A C 1
ATOM 899 O O . LYS A 1 111 ? -4.406 12.049 2.261 1.00 70.94 111 LYS A O 1
ATOM 904 N N . ASN A 1 112 ? -3.171 11.384 0.502 1.00 69.19 112 ASN A N 1
ATOM 905 C CA . ASN A 1 112 ? -3.022 9.995 0.952 1.00 69.19 112 ASN A CA 1
ATOM 906 C C . ASN A 1 112 ? -1.797 9.751 1.852 1.00 69.19 112 ASN A C 1
ATOM 908 O O . ASN A 1 112 ? -1.709 8.709 2.488 1.00 69.19 112 ASN A O 1
ATOM 912 N N . ASP A 1 113 ? -0.851 10.694 1.937 1.00 75.88 113 ASP A N 1
ATOM 913 C CA . ASP A 1 113 ? 0.364 10.620 2.782 1.00 75.88 113 ASP A CA 1
ATOM 914 C C . ASP A 1 113 ? 1.174 9.300 2.661 1.00 75.88 113 ASP A C 1
ATOM 916 O O . ASP A 1 113 ? 1.971 8.925 3.524 1.00 75.88 113 ASP A O 1
ATOM 920 N N . LEU A 1 114 ? 1.011 8.586 1.542 1.00 79.81 114 LEU A N 1
ATOM 921 C CA . LEU A 1 114 ? 1.632 7.280 1.278 1.00 79.81 114 LEU A CA 1
ATOM 922 C C . LEU A 1 114 ? 3.131 7.380 0.980 1.00 79.81 114 LEU A C 1
ATOM 924 O O . LEU A 1 114 ? 3.848 6.377 0.955 1.00 79.81 114 LEU A O 1
ATOM 928 N N . TRP A 1 115 ? 3.636 8.597 0.775 1.00 73.75 115 TRP A N 1
ATOM 929 C CA . TRP A 1 115 ? 5.026 8.834 0.412 1.00 73.75 115 TRP A CA 1
ATOM 930 C C . TRP A 1 115 ? 6.006 8.272 1.453 1.00 73.75 115 TRP A C 1
ATOM 932 O O . TRP A 1 115 ? 7.002 7.648 1.084 1.00 73.75 115 TRP A O 1
ATOM 942 N N . PHE A 1 116 ? 5.699 8.416 2.747 1.00 67.38 116 PHE A N 1
ATOM 943 C CA . PHE A 1 116 ? 6.611 8.087 3.850 1.00 67.38 116 PHE A CA 1
ATOM 944 C C . PHE A 1 116 ? 7.087 6.630 3.889 1.00 67.38 116 PHE A C 1
ATOM 946 O O . PHE A 1 116 ? 8.219 6.387 4.308 1.00 67.38 116 PHE A O 1
ATOM 953 N N . TYR A 1 117 ? 6.276 5.662 3.446 1.00 68.62 117 TYR A N 1
ATOM 954 C CA . TYR A 1 117 ? 6.677 4.245 3.440 1.00 68.62 117 TYR A CA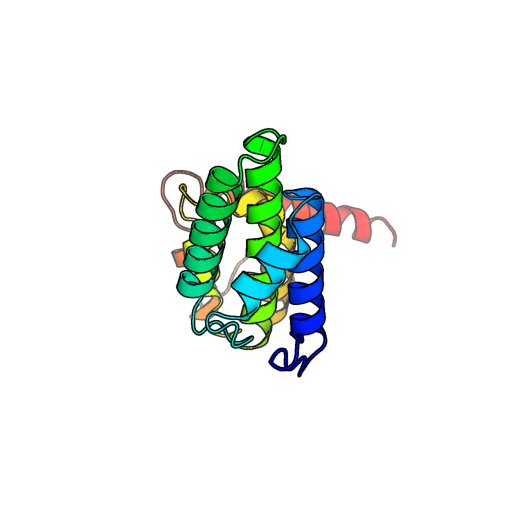 1
ATOM 955 C C . TYR A 1 117 ? 6.695 3.616 2.037 1.00 68.62 117 TYR A C 1
ATOM 957 O O . TYR A 1 117 ? 6.804 2.397 1.898 1.00 68.62 117 TYR A O 1
ATOM 965 N N . SER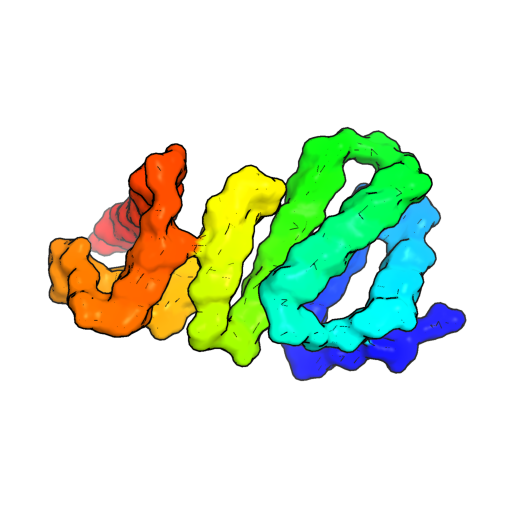 A 1 118 ? 6.643 4.447 0.994 1.00 73.38 118 SER A N 1
ATOM 966 C CA . SER A 1 118 ? 6.586 4.028 -0.413 1.00 73.38 118 SER A CA 1
ATOM 967 C C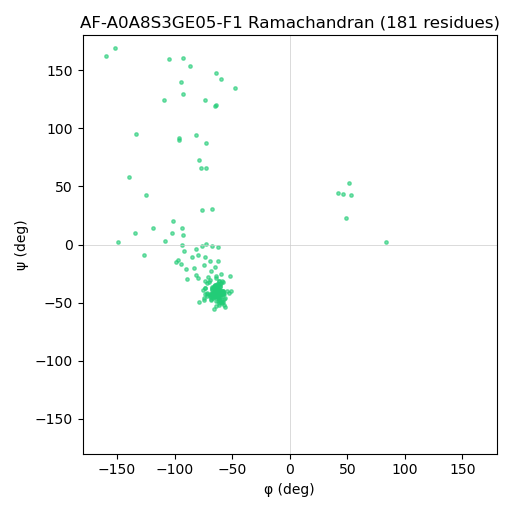 . SER A 1 118 ? 7.872 3.377 -0.944 1.00 73.38 118 SER A C 1
ATOM 969 O O . SER A 1 118 ? 7.842 2.724 -1.985 1.00 73.38 118 SER A O 1
ATOM 971 N N . ALA A 1 119 ? 9.001 3.494 -0.233 1.00 72.69 119 ALA A N 1
ATOM 972 C CA . ALA A 1 119 ? 10.312 3.023 -0.697 1.00 72.69 119 ALA A CA 1
ATOM 973 C C . ALA A 1 119 ? 10.303 1.562 -1.186 1.00 72.69 119 ALA A C 1
ATOM 975 O O . ALA A 1 119 ? 10.899 1.253 -2.212 1.00 72.69 119 ALA A O 1
ATOM 976 N N . LYS A 1 120 ? 9.576 0.672 -0.494 1.00 74.75 120 LYS A N 1
ATOM 977 C CA . LYS A 1 120 ? 9.467 -0.744 -0.882 1.00 74.75 120 LYS A CA 1
ATOM 978 C C . LYS A 1 120 ? 8.706 -0.946 -2.193 1.00 74.75 120 LYS A C 1
ATOM 980 O O . LYS A 1 120 ? 9.076 -1.824 -2.961 1.00 74.75 120 LYS A O 1
ATOM 985 N N . ILE A 1 121 ? 7.673 -0.145 -2.449 1.00 80.62 121 ILE A N 1
ATOM 986 C CA . ILE A 1 121 ? 6.926 -0.172 -3.712 1.00 80.62 121 ILE A CA 1
ATOM 987 C C . ILE A 1 121 ? 7.841 0.275 -4.849 1.00 80.62 121 ILE A C 1
ATOM 989 O O . ILE A 1 121 ? 7.927 -0.399 -5.867 1.00 80.62 121 ILE A O 1
ATOM 993 N N . PHE A 1 122 ? 8.613 1.344 -4.648 1.00 76.62 122 PHE A N 1
ATOM 994 C CA . PHE A 1 122 ? 9.581 1.795 -5.647 1.00 76.62 122 PHE A CA 1
ATOM 995 C C . PHE A 1 122 ? 10.700 0.785 -5.920 1.00 76.62 122 PHE A C 1
ATOM 997 O O . PHE A 1 122 ? 11.225 0.766 -7.032 1.00 76.62 122 PHE A O 1
ATOM 1004 N N . THR A 1 123 ? 11.082 -0.049 -4.948 1.00 76.50 123 THR A N 1
ATOM 1005 C CA . THR A 1 123 ? 11.979 -1.194 -5.183 1.00 76.50 123 THR A CA 1
ATOM 1006 C C . THR A 1 123 ? 11.340 -2.232 -6.096 1.00 76.50 123 THR A C 1
ATOM 1008 O O . THR A 1 123 ? 11.991 -2.693 -7.024 1.00 76.50 123 THR A O 1
ATOM 1011 N N . VAL A 1 124 ? 10.069 -2.571 -5.866 1.00 78.81 124 VAL A N 1
ATOM 1012 C CA . VAL A 1 124 ? 9.345 -3.522 -6.721 1.00 78.81 124 VAL A CA 1
ATOM 1013 C C . VAL A 1 124 ? 9.225 -2.981 -8.145 1.00 78.81 124 VAL A C 1
ATOM 1015 O O . VAL A 1 124 ? 9.602 -3.679 -9.075 1.00 78.81 124 VAL A O 1
ATOM 1018 N N . ILE A 1 125 ? 8.803 -1.722 -8.307 1.00 78.44 125 ILE A N 1
ATOM 1019 C CA . ILE A 1 125 ? 8.679 -1.077 -9.624 1.00 78.44 125 ILE A CA 1
ATOM 1020 C C . ILE A 1 125 ? 10.024 -1.075 -10.357 1.00 78.44 125 ILE A C 1
ATOM 1022 O O . ILE A 1 125 ? 10.092 -1.490 -11.504 1.00 78.44 125 ILE A O 1
ATOM 1026 N N . ASP A 1 126 ? 11.097 -0.645 -9.695 1.00 76.88 126 ASP A N 1
ATOM 1027 C CA . ASP A 1 126 ? 12.449 -0.600 -10.269 1.00 76.88 126 ASP A CA 1
ATOM 1028 C C . ASP A 1 126 ? 12.933 -1.962 -10.764 1.00 76.88 126 ASP A C 1
ATOM 1030 O O . ASP A 1 126 ? 13.445 -2.037 -11.872 1.00 76.88 126 ASP A O 1
ATOM 1034 N N . ASN A 1 127 ? 12.694 -3.035 -10.005 1.00 78.25 127 ASN A N 1
ATOM 1035 C CA . ASN A 1 127 ? 13.026 -4.392 -10.444 1.00 78.25 127 ASN A CA 1
ATOM 1036 C C . ASN A 1 127 ? 12.217 -4.833 -11.675 1.00 78.25 127 ASN A C 1
ATOM 1038 O O . ASN A 1 127 ? 12.675 -5.687 -12.425 1.00 78.25 127 ASN A O 1
ATOM 1042 N N . THR A 1 128 ? 11.015 -4.290 -11.874 1.00 77.62 128 THR A N 1
ATOM 1043 C CA . THR A 1 128 ? 10.165 -4.613 -13.028 1.00 77.62 128 THR A CA 1
ATOM 1044 C C . THR A 1 128 ? 10.607 -3.888 -14.286 1.00 77.62 128 THR A C 1
ATOM 1046 O O . THR A 1 128 ? 10.733 -4.512 -15.331 1.00 77.62 128 THR A O 1
ATOM 1049 N N . ILE A 1 129 ? 10.810 -2.573 -14.201 1.00 75.56 129 ILE A N 1
ATOM 1050 C CA . ILE A 1 129 ? 11.156 -1.739 -15.365 1.00 75.56 129 ILE A CA 1
ATOM 1051 C C . ILE A 1 129 ? 12.671 -1.573 -15.543 1.00 75.56 129 ILE A C 1
ATOM 1053 O O . ILE A 1 129 ? 13.110 -0.728 -16.320 1.00 75.56 129 ILE A O 1
ATOM 1057 N N . ASP A 1 130 ? 13.453 -2.313 -14.757 1.00 76.44 130 ASP A N 1
ATOM 1058 C CA . ASP A 1 130 ? 14.914 -2.286 -14.690 1.00 76.44 130 ASP A CA 1
ATOM 1059 C C . ASP A 1 130 ? 15.503 -0.865 -14.727 1.00 76.44 130 ASP A C 1
ATOM 1061 O O . ASP A 1 130 ? 16.435 -0.544 -15.473 1.00 76.44 130 ASP A O 1
ATOM 1065 N N . LEU A 1 131 ? 14.886 0.039 -13.958 1.00 71.19 131 LEU A N 1
ATOM 1066 C CA . LEU A 1 131 ? 15.152 1.476 -14.042 1.00 71.19 131 LEU A CA 1
ATOM 1067 C C . LEU A 1 131 ? 16.609 1.776 -13.679 1.00 71.19 131 LEU A C 1
ATOM 1069 O O . LEU A 1 131 ? 17.285 2.532 -14.375 1.00 71.19 131 LEU A O 1
ATOM 1073 N N . THR A 1 132 ? 17.100 1.172 -12.598 1.00 69.38 132 THR A N 1
ATOM 1074 C CA . THR A 1 132 ? 18.465 1.381 -12.112 1.00 69.38 132 THR A CA 1
ATOM 1075 C C . THR A 1 132 ? 19.515 0.863 -13.094 1.00 69.38 132 THR A C 1
ATOM 1077 O O . THR A 1 132 ? 20.484 1.580 -13.364 1.00 69.38 132 THR A O 1
ATOM 1080 N N . ALA A 1 133 ? 19.348 -0.342 -13.655 1.00 71.38 133 ALA A N 1
ATOM 1081 C CA . ALA A 1 133 ? 20.315 -0.857 -14.623 1.00 71.38 133 ALA A CA 1
ATOM 1082 C C . ALA A 1 133 ? 20.280 -0.044 -15.921 1.00 71.38 133 ALA A C 1
ATOM 1084 O O . ALA A 1 133 ? 21.329 0.371 -16.409 1.00 71.38 133 ALA A O 1
ATOM 1085 N N . THR A 1 134 ? 19.089 0.314 -16.402 1.00 70.31 134 THR A N 1
ATOM 1086 C CA . THR A 1 134 ? 18.929 1.124 -17.616 1.00 70.31 134 THR A CA 1
ATOM 1087 C C . THR A 1 134 ? 19.558 2.509 -17.473 1.00 70.31 134 THR A C 1
ATOM 1089 O O . THR A 1 134 ? 20.224 2.984 -18.395 1.00 70.31 134 THR A O 1
ATOM 1092 N N . LEU A 1 135 ? 19.415 3.161 -16.315 1.00 64.44 135 LEU A N 1
ATOM 1093 C CA . LEU A 1 135 ? 20.104 4.423 -16.028 1.00 64.44 135 LEU A CA 1
ATOM 1094 C C . LEU A 1 135 ? 21.625 4.253 -16.020 1.00 64.44 135 LEU A C 1
ATOM 1096 O O . LEU A 1 135 ? 22.340 5.119 -16.524 1.00 64.44 135 LEU A O 1
ATOM 1100 N N . LYS A 1 136 ? 22.132 3.149 -15.462 1.00 66.69 136 LYS A N 1
ATOM 1101 C CA . LYS A 1 136 ? 23.570 2.856 -15.426 1.00 66.69 136 LYS A CA 1
ATOM 1102 C C . LYS A 1 136 ? 24.137 2.660 -16.833 1.00 66.69 136 LYS A C 1
ATOM 1104 O O . LYS A 1 136 ? 25.188 3.217 -17.143 1.00 66.69 136 LYS A O 1
ATOM 1109 N N . GLU A 1 137 ? 23.435 1.913 -17.677 1.00 75.56 137 GLU A N 1
ATOM 1110 C CA . GLU A 1 137 ? 23.840 1.622 -19.056 1.00 75.56 137 GLU A CA 1
ATOM 1111 C C . GLU A 1 137 ? 23.760 2.851 -19.970 1.00 75.56 137 GLU A C 1
ATOM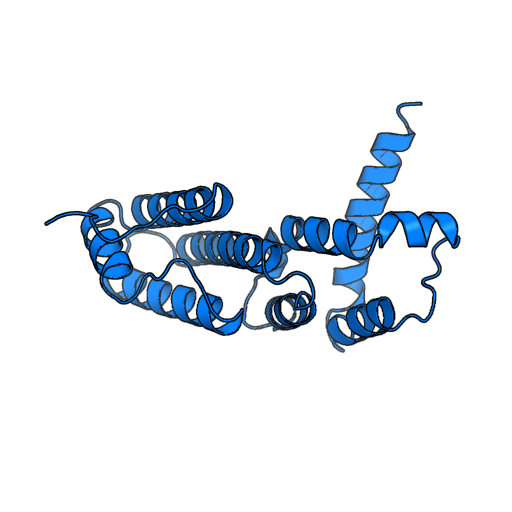 1113 O O . GLU A 1 137 ? 24.595 3.017 -20.855 1.00 75.56 137 GLU A O 1
ATOM 1118 N N . ASN A 1 138 ? 22.812 3.757 -19.716 1.00 64.56 138 ASN A N 1
ATOM 1119 C CA . ASN A 1 138 ? 22.581 4.954 -20.531 1.00 64.56 138 ASN A CA 1
ATOM 1120 C C . ASN A 1 138 ? 23.154 6.247 -19.918 1.00 64.56 138 ASN A C 1
ATOM 1122 O O . ASN A 1 138 ? 22.734 7.355 -20.272 1.00 64.56 138 ASN A O 1
ATOM 1126 N N . HIS A 1 139 ? 24.120 6.131 -19.001 1.00 65.69 139 HIS A N 1
ATOM 1127 C CA . HIS A 1 139 ? 24.812 7.264 -18.367 1.00 65.69 139 HIS A CA 1
ATOM 1128 C C . HIS A 1 139 ? 23.870 8.297 -17.723 1.00 65.69 139 HIS A C 1
ATOM 1130 O O . HIS A 1 139 ? 24.056 9.505 -17.856 1.00 65.69 139 HIS A O 1
ATOM 1136 N N . GLY A 1 140 ? 22.843 7.817 -17.026 1.00 55.00 140 GLY A N 1
ATOM 1137 C CA . GLY A 1 140 ? 21.849 8.644 -16.347 1.00 55.00 140 GLY A CA 1
ATOM 1138 C C . GLY A 1 140 ? 20.716 9.145 -17.242 1.00 55.00 140 GLY A C 1
ATOM 1139 O O . GLY A 1 140 ? 19.841 9.852 -16.749 1.00 55.00 140 GLY A O 1
ATOM 1140 N N . ASN A 1 141 ? 20.690 8.776 -18.527 1.00 56.06 141 ASN A N 1
ATOM 1141 C CA . ASN A 1 141 ? 19.587 9.111 -19.426 1.00 56.06 141 ASN A CA 1
ATOM 1142 C C . ASN A 1 141 ? 18.572 7.969 -19.486 1.00 56.06 141 ASN A C 1
ATOM 1144 O O . ASN A 1 141 ? 18.950 6.803 -19.554 1.00 56.06 141 ASN A O 1
ATOM 1148 N N . LEU A 1 142 ? 17.281 8.297 -19.510 1.00 63.59 142 LEU A N 1
ATOM 1149 C CA . LEU A 1 142 ? 16.237 7.307 -19.770 1.00 63.59 142 LEU A CA 1
ATOM 1150 C C . LEU A 1 142 ? 15.915 7.271 -21.266 1.00 63.59 142 LEU A C 1
ATOM 1152 O O . LEU A 1 142 ? 15.656 8.330 -21.847 1.00 63.59 142 LEU A O 1
ATOM 1156 N N . PRO A 1 143 ? 15.900 6.088 -21.902 1.00 66.94 143 PRO A N 1
ATOM 1157 C CA . PRO A 1 143 ? 15.413 5.968 -23.266 1.00 66.94 143 PRO A CA 1
ATOM 1158 C C . PRO A 1 143 ? 13.921 6.325 -23.320 1.00 66.94 143 PRO A C 1
ATOM 1160 O O . PRO A 1 143 ? 13.168 6.085 -22.376 1.00 66.94 143 PRO A O 1
ATOM 1163 N N . SER A 1 144 ? 13.471 6.911 -24.430 1.00 68.69 144 SER A N 1
ATOM 1164 C CA . SER A 1 144 ? 12.061 7.279 -24.624 1.00 68.69 144 SER A CA 1
ATOM 1165 C C . SER A 1 144 ? 11.204 6.056 -24.971 1.00 68.69 144 SER A C 1
ATOM 1167 O O . SER A 1 144 ? 10.693 5.953 -26.084 1.00 68.69 144 SER A O 1
ATOM 1169 N N . THR A 1 145 ? 11.063 5.124 -24.027 1.00 74.00 145 THR A N 1
ATOM 1170 C CA . THR A 1 145 ? 10.139 3.984 -24.121 1.00 74.00 145 THR A CA 1
ATOM 1171 C C . THR A 1 145 ? 8.797 4.315 -23.470 1.00 74.00 145 THR A C 1
ATOM 1173 O O . THR A 1 145 ? 8.689 5.232 -22.649 1.00 74.00 145 THR A O 1
ATOM 1176 N N . ASP A 1 146 ? 7.752 3.567 -23.823 1.00 71.94 146 ASP A N 1
ATOM 1177 C CA . ASP A 1 146 ? 6.413 3.770 -23.267 1.00 71.94 146 ASP A CA 1
ATOM 1178 C C . ASP A 1 146 ? 6.370 3.595 -21.738 1.00 71.94 146 ASP A C 1
ATOM 1180 O O . ASP A 1 146 ? 5.656 4.343 -21.064 1.00 71.94 146 ASP A O 1
ATOM 1184 N N . GLU A 1 147 ? 7.183 2.697 -21.170 1.00 69.06 147 GLU A N 1
ATOM 1185 C CA . GLU A 1 147 ? 7.261 2.449 -19.721 1.00 69.06 147 GLU A CA 1
ATOM 1186 C C . GLU A 1 147 ? 7.872 3.630 -18.956 1.00 69.06 147 GLU A C 1
ATOM 1188 O O . GLU A 1 147 ? 7.298 4.094 -17.963 1.00 69.06 147 GLU A O 1
ATOM 1193 N N . TYR A 1 148 ? 8.992 4.182 -19.438 1.00 67.75 148 TYR A N 1
ATOM 1194 C CA . TYR A 1 148 ? 9.623 5.349 -18.811 1.00 67.75 148 TYR A CA 1
ATOM 1195 C C . TYR A 1 148 ? 8.812 6.624 -19.041 1.00 67.75 148 TYR A C 1
ATOM 1197 O O . TYR A 1 148 ? 8.704 7.462 -18.147 1.00 67.75 148 TYR A O 1
ATOM 1205 N N . ASN A 1 149 ? 8.145 6.746 -20.191 1.00 68.81 149 ASN A N 1
ATOM 1206 C CA . ASN A 1 149 ? 7.203 7.833 -20.446 1.00 68.81 149 ASN A CA 1
ATOM 1207 C C . ASN A 1 149 ? 5.964 7.748 -19.537 1.00 68.81 149 ASN A C 1
ATOM 1209 O O . ASN A 1 149 ? 5.422 8.783 -19.145 1.00 68.81 149 ASN A O 1
ATOM 1213 N N . LYS A 1 150 ? 5.478 6.541 -19.212 1.00 69.31 150 LYS A N 1
ATOM 1214 C CA . LYS A 1 150 ? 4.391 6.320 -18.240 1.00 69.31 150 LYS A CA 1
ATOM 1215 C C . LYS A 1 150 ? 4.851 6.694 -16.830 1.00 69.31 150 LYS A C 1
ATOM 1217 O O . LYS A 1 150 ? 4.157 7.454 -16.162 1.00 69.31 150 LYS A O 1
ATOM 1222 N N . LEU A 1 151 ? 6.044 6.251 -16.424 1.00 68.75 151 LEU A N 1
ATOM 1223 C CA . LEU A 1 151 ? 6.659 6.606 -15.142 1.00 68.75 151 LEU A CA 1
ATOM 1224 C C . LEU A 1 151 ? 6.811 8.127 -14.989 1.00 68.75 151 LEU A C 1
ATOM 1226 O O . LEU A 1 151 ? 6.334 8.691 -14.009 1.00 68.75 151 LEU A O 1
ATOM 1230 N N . ASN A 1 152 ? 7.412 8.796 -15.977 1.00 65.00 152 ASN A N 1
ATOM 1231 C CA . ASN A 1 152 ? 7.614 10.244 -15.953 1.00 65.00 152 ASN A CA 1
ATOM 1232 C C . ASN A 1 152 ? 6.285 10.997 -15.849 1.00 65.00 152 ASN A C 1
ATOM 1234 O O . ASN A 1 152 ? 6.156 11.871 -15.001 1.00 65.00 152 ASN A O 1
ATOM 1238 N N . ARG A 1 153 ? 5.264 10.612 -16.628 1.00 68.06 153 ARG A N 1
ATOM 1239 C CA . ARG A 1 153 ? 3.927 11.228 -16.549 1.00 68.06 153 ARG A CA 1
ATOM 1240 C C . ARG A 1 153 ? 3.262 11.049 -15.184 1.00 68.06 153 ARG A C 1
ATOM 1242 O O . ARG A 1 153 ? 2.646 11.986 -14.693 1.00 68.06 153 ARG A O 1
ATOM 1249 N N . SER A 1 154 ? 3.385 9.877 -14.561 1.00 64.94 154 SER A N 1
ATOM 1250 C CA . SER A 1 154 ? 2.822 9.626 -13.224 1.00 64.94 154 SER A CA 1
ATOM 1251 C C . SER A 1 154 ? 3.522 10.423 -12.116 1.00 64.94 154 SER A C 1
ATOM 1253 O O . SER A 1 154 ? 2.939 10.657 -11.054 1.00 64.94 154 SER A O 1
ATOM 1255 N N . LEU A 1 155 ? 4.766 10.839 -12.354 1.00 60.62 155 LEU A N 1
ATOM 1256 C CA . LEU A 1 155 ? 5.576 11.594 -11.405 1.00 60.62 155 LEU A CA 1
ATOM 1257 C C . LEU A 1 155 ? 5.569 13.111 -11.669 1.00 60.62 155 LEU A C 1
ATOM 1259 O O . LEU A 1 155 ? 5.934 13.878 -10.778 1.00 60.62 155 LEU A O 1
ATOM 1263 N N . ASP A 1 156 ? 5.118 13.552 -12.844 1.00 58.00 156 ASP A N 1
ATOM 1264 C CA . ASP A 1 156 ? 5.051 14.958 -13.25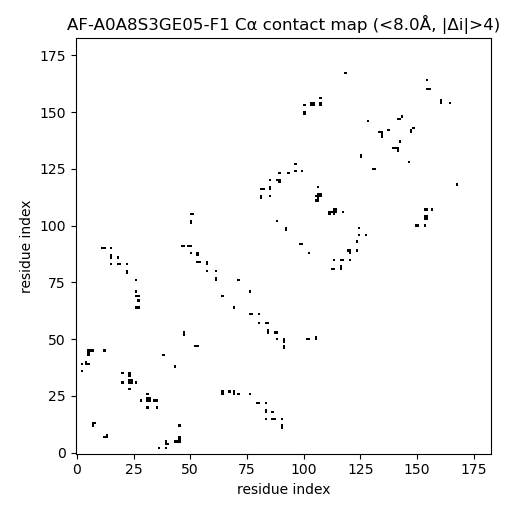2 1.00 58.00 156 ASP A CA 1
ATOM 1265 C C . ASP A 1 156 ? 3.833 15.672 -12.632 1.00 58.00 156 ASP A C 1
ATOM 1267 O O . ASP A 1 156 ? 2.824 15.942 -13.283 1.00 58.00 156 ASP A O 1
ATOM 1271 N N . VAL A 1 157 ? 3.899 15.935 -11.319 1.00 54.59 157 VAL A N 1
ATOM 1272 C CA . VAL A 1 157 ? 2.898 16.737 -10.595 1.00 54.59 157 VAL A CA 1
ATOM 1273 C C . VAL A 1 157 ? 3.494 18.096 -10.190 1.00 54.59 157 VAL A C 1
ATOM 1275 O O . VAL A 1 157 ? 4.487 18.118 -9.455 1.00 54.59 157 VAL A O 1
ATOM 1278 N N . PRO A 1 158 ? 2.878 19.238 -10.577 1.00 47.25 158 PRO A N 1
ATOM 1279 C CA . PRO A 1 158 ? 3.512 20.568 -10.599 1.00 47.25 158 PRO A CA 1
ATOM 1280 C C . PRO A 1 158 ? 4.011 21.170 -9.273 1.00 47.25 158 PRO A C 1
ATOM 1282 O O . PRO A 1 158 ? 4.525 22.285 -9.288 1.00 47.25 158 PRO A O 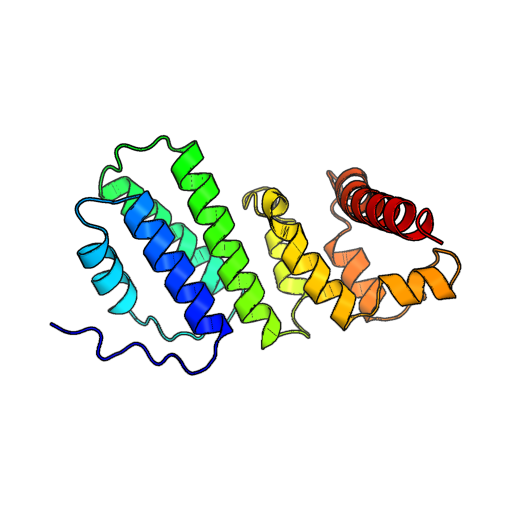1
ATOM 1285 N N . GLN A 1 159 ? 3.826 20.519 -8.119 1.00 44.72 159 GLN A N 1
ATOM 1286 C CA . GLN A 1 159 ? 4.105 21.137 -6.811 1.00 44.72 159 GLN A CA 1
ATOM 1287 C C . GLN A 1 159 ? 5.046 20.357 -5.883 1.00 44.72 159 GLN A C 1
ATOM 1289 O O . GLN A 1 159 ? 5.458 20.911 -4.870 1.00 44.72 159 GLN A O 1
ATOM 1294 N N . THR A 1 160 ? 5.429 19.110 -6.186 1.00 49.28 160 THR A N 1
ATOM 1295 C CA . THR A 1 160 ? 6.376 18.352 -5.326 1.00 49.28 160 THR A CA 1
ATOM 1296 C C . THR A 1 160 ? 7.267 17.343 -6.062 1.00 49.28 160 THR A C 1
ATOM 1298 O O . THR A 1 160 ? 8.061 16.661 -5.414 1.00 49.28 160 THR A O 1
ATOM 1301 N N . SER A 1 161 ? 7.167 17.238 -7.389 1.00 47.62 161 SER A N 1
ATOM 1302 C CA . SER A 1 161 ? 7.793 16.178 -8.191 1.00 47.62 161 SER A CA 1
ATOM 1303 C C . SER A 1 161 ? 9.323 16.162 -8.116 1.00 47.62 161 SER A C 1
ATOM 1305 O O . SER A 1 161 ? 9.907 15.098 -7.923 1.00 47.62 161 SER A O 1
ATOM 1307 N N . THR A 1 162 ? 9.975 17.326 -8.173 1.00 42.72 162 THR A N 1
ATOM 1308 C CA . THR A 1 162 ? 11.442 17.413 -8.228 1.00 42.72 162 THR A CA 1
ATOM 1309 C C . THR A 1 162 ? 12.091 16.904 -6.942 1.00 42.72 162 THR A C 1
ATOM 1311 O O . THR A 1 162 ? 12.810 15.917 -7.000 1.00 42.72 162 THR A O 1
ATOM 1314 N N . MET A 1 163 ? 11.736 17.436 -5.763 1.00 48.12 163 MET A N 1
ATOM 1315 C CA . MET A 1 163 ? 12.313 16.969 -4.488 1.00 48.12 163 MET A CA 1
ATOM 1316 C C . MET A 1 163 ? 12.002 15.501 -4.191 1.00 48.12 163 MET A C 1
ATOM 1318 O O . MET A 1 163 ? 12.817 14.818 -3.592 1.00 48.12 163 MET A O 1
ATOM 1322 N N . LYS A 1 164 ? 10.830 14.997 -4.577 1.00 51.22 164 LYS A N 1
ATOM 1323 C CA . LYS A 1 164 ? 10.391 13.633 -4.258 1.00 51.22 164 LYS A CA 1
ATOM 1324 C C . LYS A 1 164 ? 11.112 12.582 -5.101 1.00 51.22 164 LYS A C 1
ATOM 1326 O O . LYS A 1 164 ? 11.619 11.604 -4.552 1.00 51.22 164 LYS A O 1
ATOM 1331 N N . ILE A 1 165 ? 11.212 12.806 -6.411 1.00 50.03 165 ILE A N 1
ATOM 1332 C CA . ILE A 1 165 ? 11.993 11.956 -7.318 1.00 50.03 165 ILE A CA 1
ATOM 1333 C C . ILE A 1 165 ? 13.482 12.105 -7.020 1.00 50.03 165 ILE A C 1
ATOM 1335 O O . ILE A 1 165 ? 14.170 11.094 -6.920 1.00 50.03 165 ILE A O 1
ATOM 1339 N N . GLU A 1 166 ? 13.970 13.331 -6.801 1.00 47.66 166 GLU A N 1
ATOM 1340 C CA . GLU A 1 166 ? 15.349 13.578 -6.377 1.00 47.66 166 GLU A CA 1
ATOM 1341 C C . GLU A 1 166 ? 15.646 12.874 -5.064 1.00 47.66 166 GLU A C 1
ATOM 1343 O O . GLU A 1 166 ? 16.694 12.278 -4.955 1.00 47.66 166 GLU A O 1
ATOM 1348 N N . GLN A 1 167 ? 14.749 12.834 -4.083 1.00 50.72 167 GLN A N 1
ATOM 1349 C CA . GLN A 1 167 ? 15.006 12.151 -2.814 1.00 50.72 167 GLN A CA 1
ATOM 1350 C C . GLN A 1 167 ? 14.964 10.621 -2.949 1.00 50.72 167 GLN A C 1
ATOM 1352 O O . GLN A 1 167 ? 15.734 9.925 -2.286 1.00 50.72 167 GLN A O 1
ATOM 1357 N N . LEU A 1 168 ? 14.138 10.088 -3.855 1.00 54.03 168 LEU A N 1
ATOM 1358 C CA . LEU A 1 168 ? 14.150 8.673 -4.247 1.00 54.03 168 LEU A CA 1
ATOM 1359 C C . LEU A 1 168 ? 15.438 8.287 -4.976 1.00 54.03 168 LEU A C 1
ATOM 1361 O O . LEU A 1 168 ? 16.035 7.254 -4.676 1.00 54.03 168 LEU A O 1
ATOM 1365 N N . MET A 1 169 ? 15.881 9.137 -5.898 1.00 53.81 169 MET A N 1
ATOM 1366 C CA . MET A 1 169 ? 17.106 8.973 -6.675 1.00 53.81 169 MET A CA 1
ATOM 1367 C C . MET A 1 169 ? 18.354 9.238 -5.829 1.00 53.81 169 MET A C 1
ATOM 1369 O O . MET A 1 169 ? 19.320 8.506 -5.960 1.00 53.81 169 MET A O 1
ATOM 1373 N N . VAL A 1 170 ? 18.338 10.202 -4.907 1.00 51.31 170 VAL A N 1
ATOM 1374 C CA . VAL A 1 170 ? 19.435 10.558 -3.992 1.00 51.31 170 VAL A CA 1
ATOM 1375 C C . VAL A 1 170 ? 19.599 9.490 -2.929 1.00 51.31 170 VAL A C 1
ATOM 1377 O O . VAL A 1 170 ? 20.722 9.066 -2.707 1.00 51.31 170 VAL A O 1
ATOM 1380 N N . ASN A 1 171 ? 18.527 8.973 -2.319 1.00 51.00 171 ASN A N 1
ATOM 1381 C CA . ASN A 1 171 ? 18.656 7.843 -1.392 1.00 51.00 171 ASN A CA 1
ATOM 1382 C C . ASN A 1 171 ? 19.189 6.588 -2.103 1.00 51.00 171 ASN A C 1
ATOM 1384 O O . ASN A 1 171 ? 19.970 5.838 -1.519 1.00 51.00 171 ASN A O 1
ATOM 1388 N N . ARG A 1 172 ? 18.827 6.381 -3.377 1.00 53.59 172 ARG A N 1
ATOM 1389 C CA . ARG A 1 172 ? 19.347 5.283 -4.206 1.00 53.59 172 ARG A CA 1
ATOM 1390 C C . ARG A 1 172 ? 20.791 5.497 -4.667 1.00 53.59 172 ARG A C 1
ATOM 1392 O O . ARG A 1 172 ? 21.584 4.571 -4.553 1.00 53.59 172 ARG A O 1
ATOM 1399 N N . LEU A 1 173 ? 21.164 6.702 -5.096 1.00 49.97 173 LEU A N 1
ATOM 1400 C CA . LEU A 1 173 ? 22.540 7.101 -5.417 1.00 49.97 173 LEU A CA 1
ATOM 1401 C C . LEU A 1 173 ? 23.434 7.047 -4.179 1.00 49.97 173 LEU A C 1
ATOM 1403 O O . LEU A 1 173 ? 24.579 6.631 -4.282 1.00 49.97 173 LEU A O 1
ATOM 1407 N N . HIS A 1 174 ? 22.918 7.414 -3.007 1.00 44.47 174 HIS A N 1
ATOM 1408 C CA . HIS A 1 174 ? 23.636 7.348 -1.737 1.00 44.47 174 HIS A CA 1
ATOM 1409 C C . HIS A 1 174 ? 23.874 5.896 -1.301 1.00 44.47 174 HIS A C 1
ATOM 1411 O O . HIS A 1 174 ? 24.988 5.550 -0.920 1.00 44.47 174 HIS A O 1
ATOM 1417 N N . MET A 1 175 ? 22.870 5.021 -1.436 1.00 44.78 175 MET A N 1
ATOM 1418 C CA . MET A 1 175 ? 23.030 3.573 -1.236 1.00 44.78 175 MET A CA 1
ATOM 1419 C C . MET A 1 175 ? 24.012 2.967 -2.249 1.00 44.78 175 MET A C 1
ATOM 1421 O O . MET A 1 175 ? 24.869 2.176 -1.866 1.00 44.78 175 MET A O 1
ATOM 1425 N N . HIS A 1 176 ? 23.948 3.381 -3.517 1.00 44.81 176 HIS A N 1
ATOM 1426 C CA . HIS A 1 176 ? 24.890 2.956 -4.553 1.00 44.81 176 HIS A CA 1
ATOM 1427 C C . HIS A 1 176 ? 26.320 3.423 -4.245 1.00 44.81 176 HIS A C 1
ATOM 1429 O O . HIS A 1 176 ? 27.242 2.623 -4.351 1.00 44.81 176 HIS A O 1
ATOM 1435 N N . PHE A 1 177 ? 26.516 4.675 -3.816 1.00 43.47 177 PHE A N 1
ATOM 1436 C CA . PHE A 1 177 ? 27.819 5.204 -3.401 1.00 43.47 177 PHE A CA 1
ATOM 1437 C C . PHE A 1 177 ? 28.386 4.449 -2.195 1.00 43.47 177 PHE A C 1
ATOM 1439 O O . PHE A 1 177 ? 29.564 4.110 -2.190 1.00 43.47 177 PHE A O 1
ATOM 1446 N N . LEU A 1 178 ? 27.560 4.155 -1.185 1.00 40.53 178 LEU A N 1
ATOM 1447 C CA . LEU A 1 178 ? 27.975 3.393 -0.004 1.00 40.53 178 LEU A CA 1
ATOM 1448 C C . LEU A 1 178 ? 28.383 1.953 -0.349 1.00 40.53 178 LEU A C 1
ATOM 1450 O O . LEU A 1 178 ? 29.320 1.434 0.252 1.00 40.53 178 LEU A O 1
ATOM 1454 N N . MET A 1 179 ? 27.719 1.323 -1.323 1.00 41.12 179 MET A N 1
ATOM 1455 C CA . MET A 1 179 ? 28.053 -0.032 -1.775 1.00 41.12 179 MET A CA 1
ATOM 1456 C C . MET A 1 179 ? 29.251 -0.074 -2.736 1.00 41.12 179 MET A C 1
ATOM 1458 O O . MET A 1 179 ? 29.991 -1.049 -2.726 1.00 41.12 179 MET A O 1
ATOM 1462 N N . SER A 1 180 ? 29.500 0.982 -3.518 1.00 44.06 180 SER A N 1
ATOM 1463 C CA . SER A 1 180 ? 30.664 1.083 -4.417 1.00 44.06 180 SER A CA 1
ATOM 1464 C C . SER A 1 180 ? 31.968 1.511 -3.728 1.00 44.06 180 SER A C 1
ATOM 1466 O O . SER A 1 180 ? 32.999 1.595 -4.381 1.00 44.06 180 SER A O 1
ATOM 1468 N N . VAL A 1 181 ? 31.934 1.829 -2.430 1.00 44.81 181 VAL A N 1
ATOM 1469 C CA . VAL A 1 181 ? 33.125 2.164 -1.618 1.00 44.81 181 VAL A CA 1
ATOM 1470 C C . VAL A 1 181 ? 33.688 0.919 -0.898 1.00 44.81 181 VAL A C 1
ATOM 1472 O O . VAL A 1 181 ? 34.684 1.014 -0.188 1.00 44.81 181 VAL A O 1
ATOM 1475 N N . GLN A 1 182 ? 33.070 -0.258 -1.077 1.00 39.81 182 GLN A N 1
ATOM 1476 C CA . GLN A 1 182 ? 33.541 -1.543 -0.531 1.00 39.81 182 GLN A CA 1
ATOM 1477 C C . GLN A 1 182 ? 34.250 -2.457 -1.552 1.00 39.81 182 GLN A C 1
ATOM 1479 O O . GLN A 1 182 ? 34.554 -3.601 -1.213 1.00 39.81 182 GLN A O 1
ATOM 1484 N N . GLU A 1 183 ? 34.553 -1.961 -2.755 1.00 37.66 183 GLU A N 1
ATOM 1485 C CA . GLU A 1 183 ? 35.536 -2.558 -3.682 1.00 37.66 183 GLU A CA 1
ATOM 1486 C C . GLU A 1 183 ? 36.885 -1.832 -3.576 1.00 37.66 183 GLU A C 1
ATOM 1488 O O . GLU A 1 183 ? 37.928 -2.519 -3.683 1.00 37.66 183 GLU A O 1
#

Foldseek 3Di:
DDLVQDDCPDDLLVVLLVLQLVLLCVQPVPCSVVLSVVLSVPPPPVDDPALVSLVVSLVVVLVVSVVSVGPDDPVVNLVSSLLSSLSSVQSNCVVVVVVLLRVLLQCPPPPSVNLVPCLSVVVSNCVVVVVVVQCVVVVNDDDPDPSVVSVCVSLPDPPCSPVSVCVSVVVVVVVVVVVVVVD

Mean predicted aligned error: 10.5 Å

pLDDT: mean 72.8, std 15.59, range [37.66, 91.88]

Organism: NCBI:txid392030

Solvent-accessible surface area (backbone atoms only — not comparable to full-atom values): 10685 Å² total; per-residue (Å²): 140,75,81,85,71,71,80,70,85,48,73,54,58,44,49,37,49,51,46,49,54,53,44,35,44,68,56,32,70,91,50,23,68,60,52,47,52,52,53,56,64,62,78,46,57,97,64,71,93,42,70,66,53,49,53,50,51,51,52,54,50,51,57,46,48,58,71,69,59,42,93,63,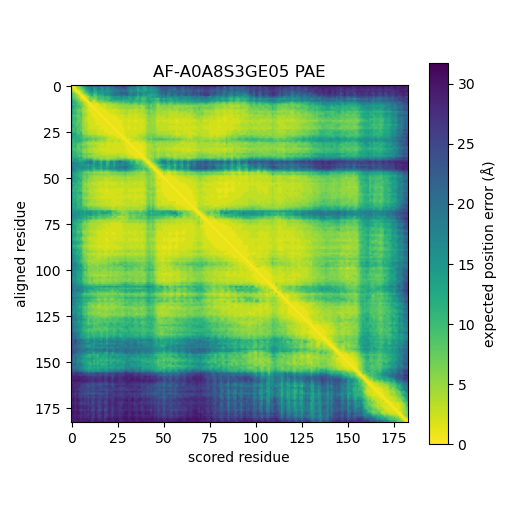55,69,67,58,54,50,54,49,47,44,52,45,48,48,44,45,52,47,42,51,36,72,82,39,56,94,53,51,60,58,54,42,45,54,41,64,37,87,86,57,69,34,60,86,68,37,65,65,49,54,51,55,51,32,71,71,70,40,47,66,61,47,25,64,77,47,78,73,42,80,70,95,42,73,67,54,52,49,54,50,59,50,48,68,47,100,86,58,34,66,67,52,53,47,49,58,51,45,57,49,50,50,53,49,52,63,60,66,70,76,116